Protein AF-A0A0F0HK85-F1 (afdb_monomer_lite)

Secondary structure (DSSP, 8-state):
--HHHHSGGGHHHHHHHHHHHHH--SPPTTTTSHHHHHHHHH---S---HHHHHHHHHHHHHHHHHHGGGSPPPTTT-S-GGGGT-----TTTT-SSTT--EEEEEEEEE-TTS-EESSTTS-SBPP-STTS--HHHHTT-EEEE--GGGGGSEEHHHH-TT--STTS-SSEEEEEEPSSS-EEEETTEEEEEETTTEEEEEPPP-----

pLDDT: mean 76.22, std 13.56, range [31.11, 92.19]

Sequence (210 aa):
MIQAAVFSRASALVRSSRELLAVHGLIAVPGDIQKPVDAVCAGWDVDTAARDVQAHLDGERAMANAALPVMIPHPRDLVDLFDLTNSPMTDAEAATRYNLDTVTVLPVWARSDGRLALDPDGSLLLPELRHADLHPIRERLLSVRLQPWQKTLSDLAGRLPGWDGERRPGRVLILEHPCGEGELSVGGWTVSYDCRRGLVVQAPVAEERA

Foldseek 3Di:
DPVCVVCVLCPLLVVQLVVVPVVDDDADPPVRVVVSVCCSVVPPVPVRPVVSVVVNVVVVVVVVVLQVLLDQDDPVPDPDPVSRPPRPDDPQSNDPDPQQDWAKEQEWEQDPVRFIASDLQRPHGDDLAQPDDCVSRVVRIDTDGDDPLQVQFDWPCVVRVNHDDDPDDPGYTYDYAYRHQGFDQGPQWTWTADPVPGIDIGHHDPDPDD

Structure (mmCIF, N/CA/C/O backbone):
data_AF-A0A0F0HK85-F1
#
_entry.id   AF-A0A0F0HK85-F1
#
loop_
_atom_site.group_PDB
_atom_site.id
_atom_site.type_symbol
_atom_site.label_atom_id
_atom_site.label_alt_id
_atom_site.label_comp_id
_atom_site.label_asym_id
_atom_site.label_entity_id
_atom_site.label_seq_id
_atom_site.pdbx_PDB_ins_code
_atom_site.Cartn_x
_atom_site.Cartn_y
_atom_site.Cartn_z
_atom_site.occupancy
_atom_site.B_iso_or_equiv
_atom_site.auth_seq_id
_atom_site.auth_comp_id
_atom_site.auth_asym_id
_atom_site.auth_atom_id
_atom_site.pdbx_PDB_model_num
ATOM 1 N N . MET A 1 1 ? -9.714 3.969 -17.918 1.00 32.06 1 MET A N 1
ATOM 2 C CA . MET A 1 1 ? -8.611 4.945 -17.756 1.00 32.06 1 MET A CA 1
ATOM 3 C C . MET A 1 1 ? -7.720 4.664 -16.526 1.00 32.06 1 MET A C 1
ATOM 5 O O . MET A 1 1 ? -7.091 5.578 -16.024 1.00 32.06 1 MET A O 1
ATOM 9 N N . ILE A 1 2 ? -7.618 3.411 -16.044 1.00 32.16 2 ILE A N 1
ATOM 10 C CA . ILE A 1 2 ? -6.887 3.060 -14.799 1.00 32.16 2 ILE A CA 1
ATOM 11 C C . ILE A 1 2 ? -5.489 2.465 -15.087 1.00 32.16 2 ILE A C 1
ATOM 13 O O . ILE A 1 2 ? -4.573 2.612 -14.283 1.00 32.16 2 ILE A O 1
ATOM 17 N N . GLN A 1 3 ? -5.273 1.871 -16.269 1.00 31.11 3 GLN A N 1
ATOM 18 C CA . GLN A 1 3 ? -3.977 1.281 -16.645 1.00 31.11 3 GLN A CA 1
ATOM 19 C C . GLN A 1 3 ? -2.827 2.302 -16.708 1.00 31.11 3 GLN A C 1
ATOM 21 O O . GLN A 1 3 ? -1.699 1.954 -16.380 1.00 31.11 3 GLN A O 1
ATOM 26 N N . ALA A 1 4 ? -3.095 3.563 -17.059 1.00 35.75 4 ALA A N 1
ATOM 27 C CA . ALA A 1 4 ? -2.051 4.573 -17.238 1.00 35.75 4 ALA A CA 1
ATOM 28 C C . ALA A 1 4 ? -1.418 5.075 -15.924 1.00 35.75 4 ALA A C 1
ATOM 30 O O . ALA A 1 4 ? -0.324 5.617 -15.968 1.00 35.75 4 ALA A O 1
ATOM 31 N N . ALA A 1 5 ? -2.053 4.890 -14.759 1.00 45.69 5 ALA A N 1
ATOM 32 C CA . ALA A 1 5 ? -1.523 5.394 -13.484 1.00 45.69 5 ALA A CA 1
ATOM 33 C C . ALA A 1 5 ? -0.529 4.425 -12.816 1.00 45.69 5 ALA A C 1
ATOM 35 O O . ALA A 1 5 ? 0.440 4.858 -12.199 1.00 45.69 5 ALA A O 1
ATOM 36 N N . VAL A 1 6 ? -0.730 3.110 -12.972 1.00 48.81 6 VAL A N 1
ATOM 37 C CA . VAL A 1 6 ? 0.234 2.089 -12.509 1.00 48.81 6 VAL A CA 1
ATOM 38 C C . VAL A 1 6 ? 1.415 1.982 -13.477 1.00 48.81 6 VAL A C 1
ATOM 40 O O . VAL A 1 6 ? 2.537 1.703 -13.066 1.00 48.81 6 VAL A O 1
ATOM 43 N N . PHE A 1 7 ? 1.161 2.268 -14.755 1.00 47.00 7 PHE A N 1
ATOM 44 C CA . PHE A 1 7 ? 2.112 2.136 -15.848 1.00 47.00 7 PHE A CA 1
ATOM 45 C C . PHE A 1 7 ? 2.468 3.469 -16.510 1.00 47.00 7 PHE A C 1
ATOM 47 O O . PHE A 1 7 ? 2.904 3.455 -17.653 1.00 47.00 7 PHE A O 1
ATOM 54 N N . SER A 1 8 ? 2.360 4.623 -15.842 1.00 46.00 8 SER A N 1
ATOM 55 C CA . SER A 1 8 ? 2.862 5.873 -16.451 1.00 46.00 8 SER A CA 1
ATOM 56 C C . SER A 1 8 ? 4.363 5.766 -16.753 1.00 46.00 8 SER A C 1
ATOM 58 O O . SER A 1 8 ? 4.827 6.272 -17.766 1.00 46.00 8 SER A O 1
ATOM 60 N N . ARG A 1 9 ? 5.093 4.988 -15.937 1.00 52.19 9 ARG A N 1
ATOM 61 C CA . ARG A 1 9 ? 6.492 4.576 -16.153 1.00 52.19 9 ARG A CA 1
ATOM 62 C C . ARG A 1 9 ? 6.668 3.421 -17.140 1.00 52.19 9 ARG A C 1
ATOM 64 O O . ARG A 1 9 ? 7.783 3.164 -17.566 1.00 52.19 9 ARG A O 1
ATOM 71 N N . ALA A 1 10 ? 5.599 2.718 -17.501 1.00 53.34 10 ALA A N 1
ATOM 72 C CA . ALA A 1 10 ? 5.627 1.620 -18.459 1.00 53.34 10 ALA A CA 1
ATOM 73 C C . ALA A 1 10 ? 4.852 1.939 -19.742 1.00 53.34 10 ALA A C 1
ATOM 75 O O . ALA A 1 10 ? 4.605 1.031 -20.517 1.00 53.34 10 ALA A O 1
ATOM 76 N N . SER A 1 11 ? 4.476 3.191 -20.014 1.00 58.44 11 SER A N 1
ATOM 77 C CA . SER A 1 11 ? 3.881 3.560 -21.303 1.00 58.44 11 SER A CA 1
ATOM 78 C C . SER A 1 11 ? 4.872 3.299 -22.440 1.00 58.44 11 SER A C 1
ATOM 80 O O . SER A 1 11 ? 4.491 2.714 -23.452 1.00 58.44 11 SER A O 1
ATOM 82 N N . ALA A 1 12 ? 6.152 3.627 -22.226 1.00 61.62 12 ALA A N 1
ATOM 83 C CA . ALA A 1 12 ? 7.256 3.291 -23.121 1.00 61.62 12 ALA A CA 1
ATOM 84 C C . ALA A 1 12 ? 7.446 1.769 -23.249 1.00 61.62 12 ALA A C 1
ATOM 86 O O . ALA A 1 12 ? 7.462 1.254 -24.360 1.00 61.62 12 ALA A O 1
ATOM 87 N N . LEU A 1 13 ? 7.482 1.029 -22.132 1.00 66.25 13 LEU A N 1
ATOM 88 C CA . LEU A 1 13 ? 7.655 -0.433 -22.135 1.00 66.25 13 LEU A CA 1
ATOM 89 C C . LEU A 1 13 ? 6.466 -1.177 -22.752 1.00 66.25 13 LEU A C 1
ATOM 91 O O . LEU A 1 13 ? 6.660 -2.115 -23.513 1.00 66.25 13 LEU A O 1
ATOM 95 N N . VAL A 1 14 ? 5.232 -0.763 -22.464 1.00 67.00 14 VAL A N 1
ATOM 96 C CA . VAL A 1 14 ? 4.001 -1.335 -23.028 1.00 67.00 14 VAL A CA 1
ATOM 97 C C . VAL A 1 14 ? 3.921 -1.033 -24.517 1.00 67.00 14 VAL A C 1
ATOM 99 O O . VAL A 1 14 ? 3.527 -1.904 -25.284 1.00 67.00 14 VAL A O 1
ATOM 102 N N . ARG A 1 15 ? 4.305 0.172 -24.946 1.00 66.69 15 ARG A N 1
ATOM 103 C CA . ARG A 1 15 ? 4.365 0.525 -26.366 1.00 66.69 15 ARG A CA 1
ATOM 104 C C . ARG A 1 15 ? 5.449 -0.260 -27.100 1.00 66.69 15 ARG A C 1
ATOM 106 O O . ARG A 1 15 ? 5.111 -0.940 -28.059 1.00 66.69 15 ARG A O 1
ATOM 113 N N . SER A 1 16 ? 6.681 -0.254 -26.593 1.00 67.81 16 SER A N 1
ATOM 114 C CA . SER A 1 16 ? 7.802 -1.024 -27.143 1.00 67.81 16 SER A CA 1
ATOM 115 C C . SER A 1 16 ? 7.458 -2.513 -27.205 1.00 67.81 16 SER A C 1
ATOM 117 O O . SER A 1 16 ? 7.578 -3.122 -28.259 1.00 67.81 16 SER A O 1
ATOM 119 N N . SER A 1 17 ? 6.874 -3.079 -26.142 1.00 71.88 17 SER A N 1
ATOM 120 C CA . SER A 1 17 ? 6.400 -4.471 -26.133 1.00 71.88 17 SER A CA 1
ATOM 121 C C . SER A 1 17 ? 5.314 -4.720 -27.182 1.00 71.88 17 SER A C 1
ATOM 123 O O . SER A 1 17 ? 5.325 -5.758 -27.832 1.00 71.88 17 SER A O 1
ATOM 125 N N . ARG A 1 18 ? 4.367 -3.791 -27.375 1.00 73.88 18 ARG A N 1
ATOM 126 C CA . ARG A 1 18 ? 3.317 -3.924 -28.401 1.00 73.88 18 ARG A CA 1
ATOM 127 C C . ARG A 1 18 ? 3.880 -3.851 -29.814 1.00 73.88 18 ARG A C 1
ATOM 129 O O . ARG A 1 18 ? 3.435 -4.620 -30.655 1.00 73.88 18 ARG A O 1
ATOM 136 N N . GLU A 1 19 ? 4.831 -2.962 -30.068 1.00 70.81 19 GLU A N 1
ATOM 137 C CA . GLU A 1 19 ? 5.514 -2.840 -31.360 1.00 70.81 19 GLU A CA 1
ATOM 138 C C . GLU A 1 19 ? 6.352 -4.091 -31.647 1.00 70.81 19 GLU A C 1
ATOM 140 O O . GLU A 1 19 ? 6.251 -4.665 -32.729 1.00 70.81 19 GLU A O 1
ATOM 145 N N . LEU A 1 20 ? 7.073 -4.601 -30.645 1.00 70.56 20 LEU A N 1
ATOM 146 C CA . LEU A 1 20 ? 7.835 -5.841 -30.761 1.00 70.56 20 LEU A CA 1
ATOM 147 C C . LEU A 1 20 ? 6.936 -7.047 -31.035 1.00 70.56 20 LEU A C 1
ATOM 149 O O . LEU A 1 20 ? 7.215 -7.834 -31.933 1.00 70.56 20 LEU A O 1
ATOM 153 N N . LEU A 1 21 ? 5.825 -7.173 -30.309 1.00 74.19 21 LEU A N 1
ATOM 154 C CA . LEU A 1 21 ? 4.846 -8.244 -30.514 1.00 74.19 21 LEU A CA 1
ATOM 155 C C . LEU A 1 21 ? 4.065 -8.102 -31.827 1.00 74.19 21 LEU A C 1
ATOM 157 O O . LEU A 1 21 ? 3.525 -9.089 -32.307 1.00 74.19 21 LEU A O 1
ATOM 161 N N . ALA A 1 22 ? 3.978 -6.902 -32.405 1.00 74.88 22 ALA A N 1
ATOM 162 C CA . ALA A 1 22 ? 3.365 -6.705 -33.716 1.00 74.88 22 ALA A CA 1
ATOM 163 C C . ALA A 1 22 ? 4.287 -7.159 -34.860 1.00 74.88 22 ALA A C 1
ATOM 165 O O . ALA A 1 22 ? 3.802 -7.576 -35.910 1.00 74.88 22 ALA A O 1
ATOM 166 N N . VAL A 1 23 ? 5.606 -7.082 -34.659 1.00 71.88 23 VAL A N 1
ATOM 167 C CA . VAL A 1 23 ? 6.621 -7.517 -35.632 1.00 71.88 23 VAL A CA 1
ATOM 168 C C . VAL A 1 23 ? 6.961 -9.002 -35.465 1.00 71.88 23 VAL A C 1
ATOM 170 O O . VAL A 1 23 ? 7.242 -9.693 -36.444 1.00 71.88 23 VAL A O 1
ATOM 173 N N . HIS A 1 24 ? 6.913 -9.516 -34.237 1.00 67.88 24 HIS A N 1
ATOM 174 C CA . HIS A 1 24 ? 7.126 -10.928 -33.951 1.00 67.88 24 HIS A CA 1
ATOM 175 C C . HIS A 1 24 ? 5.841 -11.740 -34.164 1.00 67.88 24 HIS A C 1
ATOM 177 O O . HIS A 1 24 ? 4.783 -11.418 -33.639 1.00 67.88 24 HIS A O 1
ATOM 183 N N . GLY A 1 25 ? 5.941 -12.823 -34.939 1.00 73.25 25 GLY A N 1
ATOM 184 C CA . GLY A 1 25 ? 4.870 -13.811 -35.087 1.00 73.25 25 GLY A CA 1
ATOM 185 C C . GLY A 1 25 ? 4.727 -14.709 -33.850 1.00 73.25 25 GLY A C 1
ATOM 186 O O . GLY A 1 25 ? 4.823 -14.264 -32.710 1.00 73.25 25 GLY A O 1
ATOM 187 N N . LEU A 1 26 ? 4.507 -16.009 -34.061 1.00 81.62 26 LEU A N 1
ATOM 188 C CA . LEU A 1 26 ? 4.479 -16.981 -32.962 1.00 81.62 26 LEU A CA 1
ATOM 189 C C . LEU A 1 26 ? 5.835 -17.014 -32.232 1.00 81.62 26 LEU A C 1
ATOM 191 O O . LEU A 1 26 ? 6.875 -17.148 -32.872 1.00 81.62 26 LEU A O 1
ATOM 195 N N . ILE A 1 27 ? 5.807 -16.923 -30.900 1.00 81.38 27 ILE A N 1
ATOM 196 C CA . ILE A 1 27 ? 6.989 -16.995 -30.028 1.00 81.38 27 ILE A CA 1
ATOM 197 C C . ILE A 1 27 ? 7.107 -18.424 -29.495 1.00 81.38 27 ILE A C 1
ATOM 199 O O . ILE A 1 27 ? 6.228 -18.878 -28.757 1.00 81.38 27 ILE A O 1
ATOM 203 N N . ALA A 1 28 ? 8.181 -19.139 -29.839 1.00 85.94 28 ALA A N 1
ATOM 204 C CA . ALA A 1 28 ? 8.427 -20.468 -29.294 1.00 85.94 28 ALA A CA 1
ATOM 205 C C . ALA A 1 28 ? 9.074 -20.377 -27.903 1.00 85.94 28 ALA A C 1
ATOM 207 O O . ALA A 1 28 ? 10.159 -19.825 -27.719 1.00 85.94 28 ALA A O 1
ATOM 208 N N . VAL A 1 29 ? 8.425 -20.965 -26.900 1.00 84.81 29 VAL A N 1
ATOM 209 C CA . VAL A 1 29 ? 8.943 -21.024 -25.526 1.00 84.81 29 VAL A CA 1
ATOM 210 C C . VAL A 1 29 ? 9.750 -22.316 -25.331 1.00 84.81 29 VAL A C 1
ATOM 212 O O . VAL A 1 29 ? 9.249 -23.382 -25.690 1.00 84.81 29 VAL A O 1
ATOM 215 N N . PRO A 1 30 ? 10.966 -22.270 -24.746 1.00 81.25 30 PRO A N 1
ATOM 216 C CA . PRO A 1 30 ? 11.654 -21.096 -24.189 1.00 81.25 30 PRO A CA 1
ATOM 217 C C . PRO A 1 30 ? 12.600 -20.369 -25.163 1.00 81.25 30 PRO A C 1
ATOM 219 O O . PRO A 1 30 ? 13.130 -19.319 -24.808 1.00 81.25 30 PRO A O 1
ATOM 222 N N . GLY A 1 31 ? 12.837 -20.917 -26.359 1.00 85.38 31 GLY A N 1
ATOM 223 C CA . GLY A 1 31 ? 13.937 -20.504 -27.243 1.00 85.38 31 GLY A CA 1
ATOM 224 C C . GLY A 1 31 ? 13.883 -19.055 -27.736 1.00 85.38 31 GLY A C 1
ATOM 225 O O . GLY A 1 31 ? 14.931 -18.442 -27.932 1.00 85.38 31 GLY A O 1
ATOM 226 N N . ASP A 1 32 ? 12.687 -18.489 -27.877 1.00 82.75 32 ASP A N 1
ATOM 227 C CA . ASP A 1 32 ? 12.493 -17.152 -28.438 1.00 82.75 32 ASP A CA 1
ATOM 228 C C . ASP A 1 32 ? 12.264 -16.066 -27.381 1.00 82.75 32 ASP A C 1
ATOM 230 O O . ASP A 1 32 ? 12.068 -14.919 -27.758 1.00 82.75 32 ASP A O 1
ATOM 234 N N . ILE A 1 33 ? 12.295 -16.373 -26.076 1.00 83.00 33 ILE A N 1
ATOM 235 C CA . ILE A 1 33 ? 11.980 -15.389 -25.016 1.00 83.00 33 ILE A CA 1
ATOM 236 C C . ILE A 1 33 ? 13.080 -14.332 -24.857 1.00 83.00 33 ILE A C 1
ATOM 238 O O . ILE A 1 33 ? 12.780 -13.165 -24.605 1.00 83.00 33 ILE A O 1
ATOM 242 N N . GLN A 1 34 ? 14.349 -14.718 -25.006 1.00 83.62 34 GLN A N 1
ATOM 243 C CA . GLN A 1 34 ? 15.465 -13.813 -24.717 1.00 83.62 34 GLN A CA 1
ATOM 244 C C . GLN A 1 34 ? 15.513 -12.627 -25.691 1.00 83.62 34 GLN A C 1
ATOM 246 O O . GLN A 1 34 ? 15.756 -11.502 -25.272 1.00 83.62 34 GLN A O 1
ATOM 251 N N . LYS A 1 35 ? 15.206 -12.852 -26.977 1.00 78.19 35 LYS A N 1
ATOM 252 C CA . LYS A 1 35 ? 15.278 -11.808 -28.013 1.00 78.19 35 LYS A CA 1
ATOM 253 C C . LYS A 1 35 ? 14.305 -10.642 -27.748 1.00 78.19 35 LYS A C 1
ATOM 255 O O . LYS A 1 35 ? 14.759 -9.503 -27.792 1.00 78.19 35 LYS A O 1
ATOM 260 N N . PRO A 1 36 ? 13.013 -10.868 -27.430 1.00 77.31 36 PRO A N 1
ATOM 261 C CA . PRO A 1 36 ? 12.112 -9.801 -27.012 1.00 77.31 36 PRO A CA 1
ATOM 262 C C . PRO A 1 36 ? 12.523 -9.097 -25.723 1.00 77.31 36 PRO A C 1
ATOM 264 O O . PRO A 1 36 ? 12.388 -7.880 -25.645 1.00 77.31 36 PRO A O 1
ATOM 267 N N . VAL A 1 37 ? 13.021 -9.835 -24.724 1.00 80.81 37 VAL A N 1
ATOM 268 C CA . VAL A 1 37 ? 13.489 -9.238 -23.461 1.00 80.81 37 VAL A CA 1
ATOM 269 C C . VAL A 1 37 ? 14.647 -8.282 -23.730 1.00 80.81 37 VAL A C 1
ATOM 271 O O . VAL A 1 37 ? 14.580 -7.120 -23.336 1.00 80.81 37 VAL A O 1
ATOM 274 N N . ASP A 1 38 ? 15.659 -8.739 -24.465 1.00 78.56 38 ASP A N 1
ATOM 275 C CA . ASP A 1 38 ? 16.810 -7.916 -24.830 1.00 78.56 38 ASP A CA 1
ATOM 276 C C . ASP A 1 38 ? 16.379 -6.710 -25.660 1.00 78.56 38 ASP A C 1
ATOM 278 O O . ASP A 1 38 ? 16.851 -5.609 -25.420 1.00 78.56 38 ASP A O 1
ATOM 282 N N . ALA A 1 39 ? 15.447 -6.870 -26.596 1.00 73.81 39 ALA A N 1
ATOM 283 C CA . ALA A 1 39 ? 15.005 -5.759 -27.426 1.00 73.81 39 ALA A CA 1
ATOM 284 C C . ALA A 1 39 ? 14.219 -4.692 -26.632 1.00 73.81 39 ALA A C 1
ATOM 286 O O . ALA A 1 39 ? 14.428 -3.503 -26.857 1.00 73.81 39 ALA A O 1
ATOM 287 N N . VAL A 1 40 ? 13.386 -5.085 -25.659 1.00 73.31 40 VAL A N 1
ATOM 288 C CA . VAL A 1 40 ? 12.666 -4.143 -24.775 1.00 73.31 40 VAL A CA 1
ATOM 289 C C . VAL A 1 40 ? 13.605 -3.459 -23.771 1.00 73.31 40 VAL A C 1
ATOM 291 O O . VAL A 1 40 ? 13.405 -2.287 -23.446 1.00 73.31 40 VAL A O 1
ATOM 294 N N . CYS A 1 41 ? 14.614 -4.176 -23.266 1.00 70.38 41 CYS A N 1
ATOM 295 C CA . CYS A 1 41 ? 15.535 -3.670 -22.244 1.00 70.38 41 CYS A CA 1
ATOM 296 C C . CYS A 1 41 ? 16.757 -2.930 -22.813 1.00 70.38 41 CYS A C 1
ATOM 298 O O . CYS A 1 41 ? 17.254 -2.014 -22.166 1.00 70.38 41 CYS A O 1
ATOM 300 N N . ALA A 1 42 ? 17.253 -3.314 -23.992 1.00 67.25 42 ALA A N 1
ATOM 301 C CA . ALA A 1 42 ? 18.442 -2.733 -24.623 1.00 67.25 42 ALA A CA 1
ATOM 302 C C . ALA A 1 42 ? 18.113 -1.699 -25.712 1.00 67.25 42 ALA A C 1
ATOM 304 O O . ALA A 1 42 ? 18.982 -0.907 -26.070 1.00 67.25 42 ALA A O 1
ATOM 305 N N . GLY A 1 43 ? 16.890 -1.703 -26.257 1.00 56.03 43 GLY A N 1
ATOM 306 C CA . GLY A 1 43 ? 16.515 -0.920 -27.433 1.00 56.03 43 GLY A CA 1
ATOM 307 C C . GLY A 1 43 ? 15.319 -0.001 -27.201 1.00 56.03 43 GLY A C 1
ATOM 308 O O . GLY A 1 43 ? 14.199 -0.322 -27.586 1.00 56.03 43 GLY A O 1
ATOM 309 N N . TRP A 1 44 ? 15.561 1.199 -26.672 1.00 56.25 44 TRP A N 1
ATOM 310 C CA . TRP A 1 44 ? 14.620 2.329 -26.805 1.00 56.25 44 TRP A CA 1
ATOM 311 C C . TRP A 1 44 ? 14.894 3.181 -28.054 1.00 56.25 44 TRP A C 1
ATOM 313 O O . TRP A 1 44 ? 14.509 4.344 -28.108 1.00 56.25 44 TRP A O 1
ATOM 323 N N . ASP A 1 45 ? 15.551 2.587 -29.051 1.00 51.00 45 ASP A N 1
ATOM 324 C CA . ASP A 1 45 ? 15.905 3.204 -30.339 1.00 51.00 45 ASP A CA 1
ATOM 325 C C . ASP A 1 45 ? 14.788 3.087 -31.400 1.00 51.00 45 ASP A C 1
ATOM 327 O O . ASP A 1 45 ? 14.926 3.553 -32.526 1.00 51.00 45 ASP A O 1
ATOM 331 N N . VAL A 1 46 ? 13.657 2.460 -31.058 1.00 48.97 46 VAL A N 1
ATOM 332 C CA . VAL A 1 46 ? 12.394 2.615 -31.802 1.00 48.97 46 VAL A CA 1
ATOM 333 C C . VAL A 1 46 ? 11.825 3.998 -31.503 1.00 48.97 46 VAL A C 1
ATOM 335 O O . VAL A 1 46 ? 11.961 4.409 -30.355 1.00 48.97 46 VAL A O 1
ATOM 338 N N . ASP A 1 47 ? 11.205 4.674 -32.490 1.00 52.75 47 ASP A N 1
ATOM 339 C CA . ASP A 1 47 ? 10.600 6.036 -32.514 1.00 52.75 47 ASP A CA 1
ATOM 340 C C . ASP A 1 47 ? 9.634 6.354 -31.341 1.00 52.75 47 ASP A C 1
ATOM 342 O O . ASP A 1 47 ? 8.473 6.771 -31.457 1.00 52.75 47 ASP A O 1
ATOM 346 N N . THR A 1 48 ? 10.128 6.164 -30.133 1.00 56.91 48 THR A N 1
ATOM 347 C CA . THR A 1 48 ? 9.431 6.271 -28.878 1.00 56.91 48 THR A CA 1
ATOM 348 C C . THR A 1 48 ? 9.558 7.732 -28.520 1.00 56.91 48 THR A C 1
ATOM 350 O O . THR A 1 48 ? 10.629 8.154 -28.101 1.00 56.91 48 THR A O 1
ATOM 353 N N . ALA A 1 49 ? 8.504 8.522 -28.774 1.00 58.56 49 ALA A N 1
ATOM 354 C CA . ALA A 1 49 ? 8.453 9.958 -28.474 1.00 58.56 49 ALA A CA 1
ATOM 355 C C . ALA A 1 49 ? 9.350 10.314 -27.274 1.00 58.56 49 ALA A C 1
ATOM 357 O O . ALA A 1 49 ? 9.065 9.883 -26.156 1.00 58.56 49 ALA A O 1
ATOM 358 N N . ALA A 1 50 ? 10.439 11.054 -27.528 1.00 65.56 50 ALA A N 1
ATOM 359 C CA . ALA A 1 50 ? 11.586 11.196 -26.623 1.00 65.56 50 ALA A CA 1
ATOM 360 C C . ALA A 1 50 ? 11.212 11.586 -25.180 1.00 65.56 50 ALA A C 1
ATOM 362 O O . ALA A 1 50 ? 11.925 11.260 -24.236 1.00 65.56 50 ALA A O 1
ATOM 363 N N . ARG A 1 51 ? 10.058 12.239 -24.995 1.00 68.12 51 ARG A N 1
ATOM 364 C CA . ARG A 1 51 ? 9.481 12.557 -23.684 1.00 68.12 51 ARG A CA 1
ATOM 365 C C . ARG A 1 51 ? 9.165 11.338 -22.817 1.00 68.12 51 ARG A C 1
ATOM 367 O O . ARG A 1 51 ? 9.432 11.403 -21.625 1.00 68.12 51 ARG A O 1
ATOM 374 N N . ASP A 1 52 ? 8.602 10.267 -23.371 1.00 67.31 52 ASP A N 1
ATOM 375 C CA . ASP A 1 52 ? 8.202 9.093 -22.578 1.00 67.31 52 ASP A CA 1
ATOM 376 C C . ASP A 1 52 ? 9.429 8.306 -22.107 1.00 67.31 52 ASP A C 1
ATOM 378 O O . ASP A 1 52 ? 9.485 7.856 -20.964 1.00 67.31 52 ASP A O 1
ATOM 382 N N . VAL A 1 53 ? 10.434 8.191 -22.981 1.00 69.81 53 VAL A N 1
ATOM 383 C CA . VAL A 1 53 ? 11.729 7.575 -22.664 1.00 69.81 53 VAL A CA 1
ATOM 384 C C . VAL A 1 53 ? 12.468 8.405 -21.618 1.00 69.81 53 VAL A C 1
ATOM 386 O O . VAL A 1 53 ? 12.931 7.865 -20.616 1.00 69.81 53 VAL A O 1
ATOM 389 N N . GLN A 1 54 ? 12.519 9.729 -21.797 1.00 73.31 54 GLN A N 1
ATOM 390 C CA . GLN A 1 54 ? 13.152 10.625 -20.832 1.00 73.31 54 GLN A CA 1
ATOM 391 C C . GLN A 1 54 ? 12.455 10.569 -19.467 1.00 73.31 54 GLN A C 1
ATOM 393 O O . GLN A 1 54 ? 13.127 10.444 -18.450 1.00 73.31 54 GLN A O 1
ATOM 398 N N . ALA A 1 55 ? 11.119 10.578 -19.430 1.00 73.44 55 ALA A N 1
ATOM 399 C CA . ALA A 1 55 ? 10.359 10.462 -18.187 1.00 73.44 55 ALA A CA 1
ATOM 400 C C . ALA A 1 55 ? 10.595 9.119 -17.473 1.00 73.44 55 ALA A C 1
ATOM 402 O O . ALA A 1 55 ? 10.627 9.072 -16.241 1.00 73.44 55 ALA A O 1
ATOM 403 N N . HIS A 1 56 ? 10.773 8.030 -18.227 1.00 72.00 56 HIS A N 1
ATOM 404 C CA . HIS A 1 56 ? 11.145 6.734 -17.670 1.00 72.00 56 HIS A CA 1
ATOM 405 C C . HIS A 1 56 ? 12.558 6.764 -17.067 1.00 72.00 56 HIS A C 1
ATOM 407 O O . HIS A 1 56 ? 12.713 6.445 -15.889 1.00 72.00 56 HIS A O 1
ATOM 413 N N . LEU A 1 57 ? 13.556 7.224 -17.830 1.00 76.31 57 LEU A N 1
ATOM 414 C CA . LEU A 1 57 ? 14.947 7.372 -17.382 1.00 76.31 57 LEU A CA 1
ATOM 415 C C . LEU A 1 57 ? 15.080 8.276 -16.153 1.00 76.31 57 LEU A C 1
ATOM 417 O O . LEU A 1 57 ? 15.821 7.968 -15.221 1.00 76.31 57 LEU A O 1
ATOM 421 N N . ASP A 1 58 ? 14.352 9.389 -16.128 1.00 77.88 58 ASP A N 1
ATOM 422 C CA . ASP A 1 58 ? 14.312 10.288 -14.976 1.00 77.88 58 ASP A CA 1
ATOM 423 C C . ASP A 1 58 ? 13.681 9.596 -13.763 1.00 77.88 58 ASP A C 1
ATOM 425 O O . ASP A 1 58 ? 14.139 9.777 -12.635 1.00 77.88 58 ASP A O 1
ATOM 429 N N . GLY A 1 59 ? 12.680 8.740 -13.989 1.00 75.50 59 GLY A N 1
ATOM 430 C CA . GLY A 1 59 ? 12.112 7.864 -12.970 1.00 75.50 59 GLY A CA 1
ATOM 431 C C . GLY A 1 59 ? 13.123 6.859 -12.410 1.00 75.50 59 GLY A C 1
ATOM 432 O O . GLY A 1 59 ? 13.198 6.705 -11.192 1.00 75.50 59 GLY A O 1
ATOM 433 N N . GLU A 1 60 ? 13.916 6.204 -13.259 1.00 77.31 60 GLU A N 1
ATOM 434 C CA . GLU A 1 60 ? 14.983 5.284 -12.832 1.00 77.31 60 GLU A CA 1
ATOM 435 C C . GLU A 1 60 ? 16.080 5.997 -12.043 1.00 77.31 60 GLU A C 1
ATOM 437 O O . GLU A 1 60 ? 16.483 5.530 -10.977 1.00 77.31 60 GLU A O 1
ATOM 442 N N . ARG A 1 61 ? 16.506 7.178 -12.501 1.00 80.06 61 ARG A N 1
ATOM 443 C CA . ARG A 1 61 ? 17.465 8.022 -11.775 1.00 80.06 61 ARG A CA 1
ATOM 444 C C . ARG A 1 61 ? 16.921 8.459 -10.422 1.00 80.06 61 ARG A C 1
ATOM 446 O O . ARG A 1 61 ? 17.643 8.403 -9.433 1.00 80.06 61 ARG A O 1
ATOM 453 N N . ALA A 1 62 ? 15.654 8.866 -10.358 1.00 80.06 62 ALA A N 1
ATOM 454 C CA . ALA A 1 62 ? 15.009 9.224 -9.100 1.00 80.06 62 ALA A CA 1
ATOM 455 C C . ALA A 1 62 ? 14.950 8.031 -8.131 1.00 80.06 62 ALA A C 1
ATOM 457 O O . ALA A 1 62 ? 15.222 8.209 -6.946 1.00 80.06 62 ALA A O 1
ATOM 458 N N . MET A 1 63 ? 14.661 6.822 -8.630 1.00 75.56 63 MET A N 1
ATOM 459 C CA . MET A 1 63 ? 14.692 5.585 -7.837 1.00 75.56 63 MET A CA 1
ATOM 460 C C . MET A 1 63 ? 16.092 5.285 -7.299 1.00 75.56 63 MET A C 1
ATOM 462 O O . MET A 1 63 ? 16.246 5.065 -6.101 1.00 75.56 63 MET A O 1
ATOM 466 N N . ALA A 1 64 ? 17.109 5.313 -8.164 1.00 80.38 64 ALA A N 1
ATOM 467 C CA . ALA A 1 64 ? 18.492 5.067 -7.770 1.00 80.38 64 ALA A CA 1
ATOM 468 C C . ALA A 1 64 ? 18.968 6.091 -6.728 1.00 80.38 64 ALA A C 1
ATOM 470 O O . ALA A 1 64 ? 19.500 5.711 -5.689 1.00 80.38 64 ALA A O 1
ATOM 471 N N . ASN A 1 65 ? 18.697 7.380 -6.952 1.00 80.88 65 ASN A N 1
ATOM 472 C CA . ASN A 1 65 ? 19.071 8.451 -6.028 1.00 80.88 65 ASN A CA 1
ATOM 473 C C . ASN A 1 65 ? 18.360 8.340 -4.675 1.00 80.88 65 ASN A C 1
ATOM 475 O O . ASN A 1 65 ? 18.964 8.640 -3.650 1.00 80.88 65 ASN A O 1
ATOM 479 N N . ALA A 1 66 ? 17.097 7.909 -4.660 1.00 77.12 66 ALA A N 1
ATOM 480 C CA . ALA A 1 66 ? 16.355 7.694 -3.423 1.00 77.12 66 ALA A CA 1
ATOM 481 C C . ALA A 1 66 ? 16.835 6.463 -2.639 1.00 77.12 66 ALA A C 1
ATOM 483 O O . ALA A 1 66 ? 16.651 6.419 -1.428 1.00 77.12 66 ALA A O 1
ATOM 484 N N . ALA A 1 67 ? 17.455 5.482 -3.303 1.00 77.75 67 ALA A N 1
ATOM 485 C CA . ALA A 1 67 ? 18.022 4.306 -2.646 1.00 77.75 67 ALA A CA 1
ATOM 486 C C . ALA A 1 67 ? 19.376 4.596 -1.974 1.00 77.75 67 ALA A C 1
ATOM 488 O O . ALA A 1 67 ? 19.685 3.991 -0.952 1.00 77.75 67 ALA A O 1
ATOM 489 N N . LEU A 1 68 ? 20.175 5.529 -2.508 1.00 79.06 68 LEU A N 1
ATOM 490 C CA . LEU A 1 68 ? 21.529 5.817 -2.007 1.00 79.06 68 LEU A CA 1
ATOM 491 C C . LEU A 1 68 ? 21.621 6.047 -0.484 1.00 79.06 68 LEU A C 1
ATOM 493 O O . LEU A 1 68 ? 22.530 5.483 0.119 1.00 79.06 68 LEU A O 1
ATOM 497 N N . PRO A 1 69 ? 20.717 6.806 0.170 1.00 76.69 69 PRO A N 1
ATOM 498 C CA . PRO A 1 69 ? 20.810 7.066 1.609 1.00 76.69 69 PRO A CA 1
ATOM 499 C C . PRO A 1 69 ? 20.515 5.850 2.499 1.00 76.69 69 PRO A C 1
ATOM 501 O O . PRO A 1 69 ? 20.794 5.899 3.693 1.00 76.69 69 PRO A O 1
ATOM 504 N N . VAL A 1 70 ? 19.919 4.787 1.945 1.00 77.06 70 VAL A N 1
ATOM 505 C CA . VAL A 1 70 ? 19.501 3.583 2.689 1.00 77.06 70 VAL A CA 1
ATOM 506 C C . VAL A 1 70 ? 20.290 2.336 2.303 1.00 77.06 70 VAL A C 1
ATOM 508 O O . VAL A 1 70 ? 20.120 1.278 2.907 1.00 77.06 70 VAL A O 1
ATOM 511 N N . MET A 1 71 ? 21.159 2.440 1.299 1.00 81.56 71 MET A N 1
ATOM 512 C CA . MET A 1 71 ? 22.068 1.365 0.932 1.00 81.56 71 MET A CA 1
ATOM 513 C C . MET A 1 71 ? 23.202 1.259 1.947 1.00 81.56 71 MET A C 1
ATOM 515 O O . MET A 1 71 ? 23.769 2.259 2.382 1.00 81.56 71 MET A O 1
ATOM 519 N N . ILE A 1 72 ? 23.577 0.023 2.270 1.00 84.62 72 ILE A N 1
ATOM 520 C CA . ILE A 1 72 ? 24.832 -0.218 2.977 1.00 84.62 72 ILE A CA 1
ATOM 521 C C . ILE A 1 72 ? 26.014 0.251 2.107 1.00 84.62 72 ILE A C 1
ATOM 523 O O . ILE A 1 72 ? 25.948 0.122 0.877 1.00 84.62 72 ILE A O 1
ATOM 527 N N . PRO A 1 73 ? 27.098 0.769 2.714 1.00 83.94 73 PRO A N 1
ATOM 528 C CA . PRO A 1 73 ? 28.293 1.166 1.984 1.00 83.94 73 PRO A CA 1
ATOM 529 C C . PRO A 1 73 ? 28.842 0.037 1.111 1.00 83.94 73 PRO A C 1
ATOM 531 O O . PRO A 1 73 ? 28.751 -1.149 1.444 1.00 83.94 73 PRO A O 1
ATOM 534 N N . HIS A 1 74 ? 29.463 0.405 -0.008 1.00 87.44 74 HIS A N 1
ATOM 535 C CA . HIS A 1 74 ? 30.170 -0.569 -0.825 1.00 87.44 74 HIS A CA 1
ATOM 536 C C . HIS A 1 74 ? 31.330 -1.184 -0.010 1.00 87.44 74 HIS A C 1
ATOM 538 O O . HIS A 1 74 ? 32.019 -0.453 0.701 1.00 87.44 74 HIS A O 1
ATOM 544 N N . PRO A 1 75 ? 31.629 -2.497 -0.125 1.00 87.94 75 PRO A N 1
ATOM 545 C CA . PRO A 1 75 ? 32.619 -3.160 0.735 1.00 87.94 75 PRO A CA 1
ATOM 546 C C . PRO A 1 75 ? 34.028 -2.553 0.712 1.00 87.94 75 PRO A C 1
ATOM 548 O O . PRO A 1 75 ? 34.792 -2.735 1.651 1.00 87.94 75 PRO A O 1
ATOM 551 N N . ARG A 1 76 ? 34.390 -1.853 -0.371 1.00 91.31 76 ARG A N 1
ATOM 552 C CA . ARG A 1 76 ? 35.688 -1.162 -0.498 1.00 91.31 76 ARG A CA 1
ATOM 553 C C . ARG A 1 76 ? 35.761 0.156 0.271 1.00 91.31 76 ARG A C 1
ATOM 555 O O . ARG A 1 76 ? 36.863 0.605 0.558 1.00 91.31 76 ARG A O 1
ATOM 562 N N . ASP A 1 77 ? 34.611 0.739 0.583 1.00 86.94 77 ASP A N 1
ATOM 563 C CA . ASP A 1 77 ? 34.491 2.025 1.270 1.00 86.94 77 ASP A CA 1
ATOM 564 C C . ASP A 1 77 ? 34.203 1.829 2.768 1.00 86.94 77 ASP A C 1
ATOM 566 O O . ASP A 1 77 ? 34.098 2.795 3.519 1.00 86.94 77 ASP A O 1
ATOM 570 N N . LEU A 1 78 ? 34.081 0.571 3.209 1.00 88.00 78 LEU A N 1
ATOM 571 C CA . LEU A 1 78 ? 33.801 0.211 4.589 1.00 88.00 78 LEU A CA 1
ATOM 572 C C . LEU A 1 78 ? 35.079 0.285 5.429 1.00 88.00 78 LEU A C 1
ATOM 574 O O . LEU A 1 78 ? 35.977 -0.548 5.292 1.00 88.00 78 LEU A O 1
ATOM 578 N N . VAL A 1 79 ? 35.143 1.281 6.309 1.00 87.81 79 VAL A N 1
ATOM 579 C CA . VAL A 1 79 ? 36.250 1.460 7.259 1.00 87.81 79 VAL A CA 1
ATOM 580 C C . VAL A 1 79 ? 35.904 0.850 8.623 1.00 87.81 79 VAL A C 1
ATOM 582 O O . VAL A 1 79 ? 36.793 0.315 9.285 1.00 87.81 79 VAL A O 1
ATOM 585 N N . ASP A 1 80 ? 34.623 0.854 9.011 1.00 88.75 80 ASP A N 1
ATOM 586 C CA . ASP A 1 80 ? 34.115 0.274 10.259 1.00 88.75 80 ASP A CA 1
ATOM 587 C C . ASP A 1 80 ? 32.808 -0.509 10.017 1.00 88.75 80 ASP A C 1
ATOM 589 O O . ASP A 1 80 ? 31.944 -0.095 9.248 1.00 88.75 80 ASP A O 1
ATOM 593 N N . LEU A 1 81 ? 32.633 -1.645 10.701 1.00 88.56 81 LEU A N 1
ATOM 594 C CA . LEU A 1 81 ? 31.383 -2.414 10.681 1.00 88.56 81 LEU A CA 1
ATOM 595 C C . LEU A 1 81 ? 30.215 -1.643 11.309 1.00 88.56 81 LEU A C 1
ATOM 597 O O . LEU A 1 81 ? 29.062 -1.925 10.982 1.00 88.56 81 LEU A O 1
ATOM 601 N N . PHE A 1 82 ? 30.494 -0.677 12.188 1.00 86.56 82 PHE A N 1
ATOM 602 C CA . PHE A 1 82 ? 29.482 0.203 12.770 1.00 86.56 82 PHE A CA 1
ATOM 603 C C . PHE A 1 82 ? 28.652 0.922 11.692 1.00 86.56 82 PHE A C 1
ATOM 605 O O . PHE A 1 82 ? 27.426 1.012 11.815 1.00 86.56 82 PHE A O 1
ATOM 612 N N . ASP A 1 83 ? 29.285 1.311 10.582 1.00 81.94 83 ASP A N 1
ATOM 613 C CA . ASP A 1 83 ? 28.658 2.022 9.460 1.00 81.94 83 ASP A CA 1
ATOM 614 C C . ASP A 1 83 ? 27.603 1.184 8.717 1.00 81.94 83 ASP A C 1
ATOM 616 O O . ASP A 1 83 ? 26.753 1.732 8.018 1.00 81.94 83 ASP A O 1
ATOM 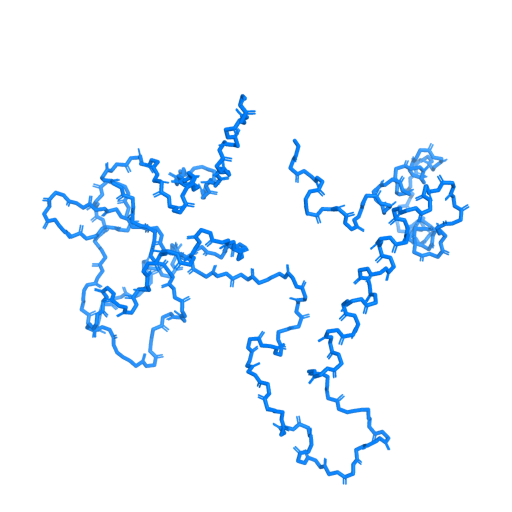620 N N . LEU A 1 84 ? 27.599 -0.145 8.893 1.00 82.50 84 LEU A N 1
ATOM 621 C CA . LEU A 1 84 ? 26.568 -1.026 8.326 1.00 82.50 84 LEU A CA 1
ATOM 622 C C . LEU A 1 84 ? 25.222 -0.913 9.050 1.00 82.50 84 LEU A C 1
ATOM 624 O O . LEU A 1 84 ? 24.194 -1.294 8.493 1.00 82.50 84 LEU A O 1
ATOM 628 N N . THR A 1 85 ? 25.232 -0.449 10.301 1.00 79.88 85 THR A N 1
ATOM 629 C CA . THR A 1 85 ? 24.048 -0.433 11.179 1.00 79.88 85 THR A CA 1
ATOM 630 C C . THR A 1 85 ? 23.686 0.956 11.687 1.00 79.88 85 THR A C 1
ATOM 632 O O . THR A 1 85 ? 22.552 1.176 12.103 1.00 79.88 85 THR A O 1
ATOM 635 N N . ASN A 1 86 ? 24.619 1.908 11.630 1.00 78.19 86 ASN A N 1
ATOM 636 C CA . ASN A 1 86 ? 24.423 3.268 12.112 1.00 78.19 86 ASN A CA 1
ATOM 637 C C . ASN A 1 86 ? 23.779 4.168 11.044 1.00 78.19 86 ASN A C 1
ATOM 639 O O . ASN A 1 86 ? 24.348 5.178 10.629 1.00 78.19 86 ASN A O 1
ATOM 643 N N . SER A 1 87 ? 22.587 3.788 10.583 1.00 70.12 87 SER A N 1
ATOM 644 C CA . SER A 1 87 ? 21.781 4.648 9.720 1.00 70.12 87 SER A CA 1
ATOM 645 C C . SER A 1 87 ? 20.811 5.475 10.570 1.00 70.12 87 SER A C 1
ATOM 647 O O . SER A 1 87 ? 20.088 4.901 11.383 1.00 70.12 87 SER A O 1
ATOM 649 N N . PRO A 1 88 ? 20.740 6.809 10.395 1.00 69.00 88 PRO A N 1
ATOM 650 C CA . PRO A 1 88 ? 19.735 7.642 11.059 1.00 69.00 88 PRO A CA 1
ATOM 651 C C . PRO A 1 88 ? 18.323 7.464 10.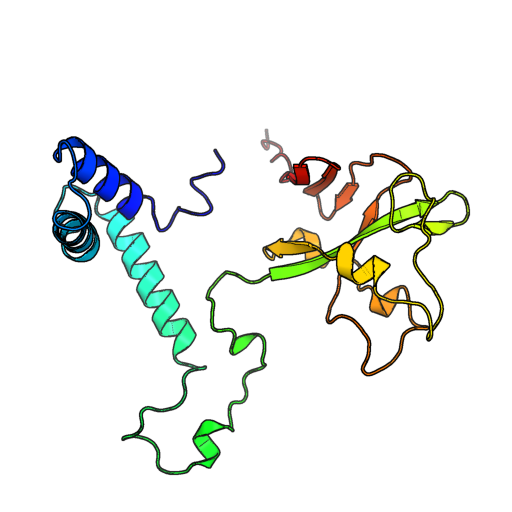468 1.00 69.00 88 PRO A C 1
ATOM 653 O O . PRO A 1 88 ? 17.396 8.149 10.898 1.00 69.00 88 PRO A O 1
ATOM 656 N N . MET A 1 89 ? 18.167 6.596 9.464 1.00 69.50 89 MET A N 1
ATOM 657 C CA . MET A 1 89 ? 16.918 6.373 8.742 1.00 69.50 89 MET A CA 1
ATOM 658 C C . MET A 1 89 ? 15.988 5.439 9.514 1.00 69.50 89 MET A C 1
ATOM 660 O O . MET A 1 89 ? 16.412 4.478 10.152 1.00 69.50 89 MET A O 1
ATOM 664 N N . THR A 1 90 ? 14.693 5.707 9.420 1.00 69.38 90 THR A N 1
ATOM 665 C CA . THR A 1 90 ? 13.643 4.836 9.950 1.00 69.38 90 THR A CA 1
ATOM 666 C C . THR A 1 90 ? 13.450 3.596 9.071 1.00 69.38 90 THR A C 1
ATOM 668 O O . THR A 1 90 ? 13.722 3.622 7.871 1.00 69.38 90 THR A O 1
ATOM 671 N N . ASP A 1 91 ? 12.888 2.519 9.627 1.00 65.44 91 ASP A N 1
ATOM 672 C CA . ASP A 1 91 ? 12.545 1.304 8.863 1.00 65.44 91 ASP A CA 1
ATOM 673 C C . ASP A 1 91 ? 11.626 1.587 7.659 1.00 65.44 91 ASP A C 1
ATOM 675 O O . ASP A 1 91 ? 11.674 0.891 6.646 1.00 65.44 91 ASP A O 1
ATOM 679 N N . ALA A 1 92 ? 10.785 2.622 7.764 1.00 64.06 92 ALA A N 1
ATOM 680 C CA . ALA A 1 92 ? 9.917 3.065 6.678 1.00 64.06 92 ALA A CA 1
ATOM 681 C C . ALA A 1 92 ? 10.707 3.732 5.539 1.00 64.06 92 ALA A C 1
ATOM 683 O O . ALA A 1 92 ? 10.351 3.571 4.376 1.00 64.06 92 ALA A O 1
ATOM 684 N N . GLU A 1 93 ? 11.781 4.452 5.863 1.00 65.44 93 GLU A N 1
ATOM 685 C CA . GLU A 1 93 ? 12.676 5.069 4.880 1.00 65.44 93 GLU A CA 1
ATOM 686 C C . GLU A 1 93 ? 13.593 4.021 4.240 1.00 65.44 93 GLU A C 1
ATOM 688 O O . GLU A 1 93 ? 13.816 4.072 3.034 1.00 65.44 93 GLU A O 1
ATOM 693 N N . ALA A 1 94 ? 14.025 3.009 5.000 1.00 63.00 94 ALA A N 1
ATOM 694 C CA . ALA A 1 94 ? 14.799 1.863 4.511 1.00 63.00 94 ALA A CA 1
ATOM 695 C C . ALA A 1 94 ? 13.987 0.862 3.657 1.00 63.00 94 ALA A C 1
ATOM 697 O O . ALA A 1 94 ? 14.493 -0.201 3.278 1.00 63.00 94 ALA A O 1
ATOM 698 N N . ALA A 1 95 ? 12.724 1.168 3.344 1.00 65.06 95 ALA A N 1
ATOM 699 C CA . ALA A 1 95 ? 11.863 0.293 2.564 1.00 65.06 95 ALA A CA 1
ATOM 700 C C . ALA A 1 95 ? 12.435 0.040 1.156 1.00 65.06 95 ALA A C 1
ATOM 702 O O . ALA A 1 95 ? 12.696 0.946 0.368 1.00 65.06 95 ALA A O 1
ATOM 703 N N . THR A 1 96 ? 12.560 -1.236 0.793 1.00 59.72 96 THR A N 1
ATOM 704 C CA . THR A 1 96 ? 13.227 -1.687 -0.443 1.00 59.72 96 THR A CA 1
ATOM 705 C C . THR A 1 96 ? 12.397 -1.506 -1.719 1.00 59.72 96 THR A C 1
ATOM 707 O O . THR A 1 96 ? 12.862 -1.820 -2.815 1.00 59.72 96 THR A O 1
ATOM 710 N N . ARG A 1 97 ? 11.154 -1.017 -1.609 1.00 63.22 97 ARG A N 1
ATOM 711 C CA . ARG A 1 97 ? 10.234 -0.828 -2.740 1.00 63.22 97 ARG A CA 1
ATOM 712 C C . ARG A 1 97 ? 9.827 0.633 -2.879 1.00 63.22 97 ARG A C 1
ATOM 714 O O . ARG A 1 97 ? 8.905 1.099 -2.218 1.00 63.22 97 ARG A O 1
ATOM 721 N N . TYR A 1 98 ? 10.471 1.324 -3.811 1.00 63.38 98 TYR A N 1
ATOM 722 C CA . TYR A 1 98 ? 10.205 2.729 -4.100 1.00 63.38 98 TYR A CA 1
ATOM 723 C C . TYR A 1 98 ? 8.767 2.975 -4.595 1.00 63.38 98 TYR A C 1
ATOM 725 O O . TYR A 1 98 ? 8.300 2.313 -5.526 1.00 63.38 98 TYR A O 1
ATOM 733 N N . ASN A 1 99 ? 8.080 3.968 -4.015 1.00 63.22 99 ASN A N 1
ATOM 734 C CA . ASN A 1 99 ? 6.720 4.408 -4.375 1.00 63.22 99 ASN A CA 1
ATOM 735 C C . ASN A 1 99 ? 5.638 3.310 -4.339 1.00 63.22 99 ASN A C 1
ATOM 737 O O . ASN A 1 99 ? 4.601 3.419 -5.005 1.00 63.22 99 ASN A O 1
ATOM 741 N N . LEU A 1 100 ? 5.859 2.248 -3.567 1.00 67.50 100 LEU A N 1
ATOM 742 C CA . LEU A 1 100 ? 4.851 1.234 -3.266 1.00 67.50 100 LEU A CA 1
ATOM 743 C C . LEU A 1 100 ? 4.494 1.264 -1.784 1.00 67.50 100 LEU A C 1
ATOM 745 O O . LEU A 1 100 ? 4.251 0.218 -1.188 1.00 67.50 100 LEU A O 1
ATOM 749 N N . ASP A 1 101 ? 4.444 2.466 -1.211 1.00 76.44 101 ASP A N 1
ATOM 750 C CA . ASP A 1 101 ? 4.008 2.653 0.163 1.00 76.44 101 ASP A CA 1
ATOM 751 C C . ASP A 1 101 ? 2.601 2.084 0.301 1.00 76.44 101 ASP A C 1
ATOM 753 O O . ASP A 1 101 ? 1.657 2.496 -0.384 1.00 76.44 101 ASP A O 1
ATOM 757 N N . THR A 1 102 ? 2.475 1.088 1.165 1.00 82.44 102 THR A N 1
ATOM 758 C CA . THR A 1 102 ? 1.196 0.489 1.515 1.00 82.44 102 THR A CA 1
ATOM 759 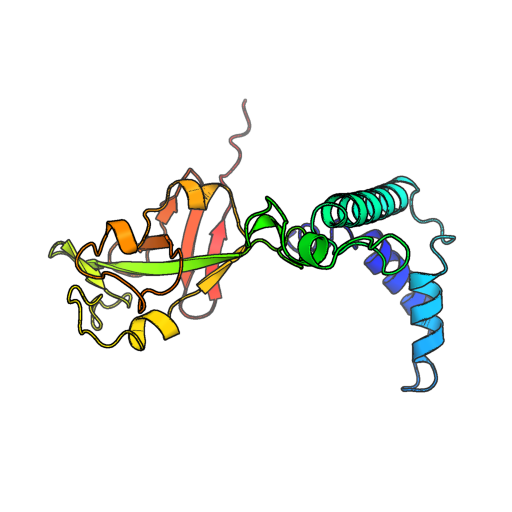C C . THR A 1 102 ? 0.881 0.807 2.956 1.00 82.44 102 THR A C 1
ATOM 761 O O . THR A 1 102 ? 1.734 0.666 3.830 1.00 82.44 102 THR A O 1
ATOM 764 N N . VAL A 1 103 ? -0.366 1.171 3.211 1.00 87.31 103 VAL A N 1
ATOM 765 C CA . VAL A 1 103 ? -0.911 1.242 4.563 1.00 87.31 103 VAL A CA 1
ATOM 766 C C . VAL A 1 103 ? -1.870 0.086 4.771 1.00 87.31 103 VAL A C 1
ATOM 768 O O . VAL A 1 103 ? -2.480 -0.415 3.823 1.00 87.31 103 VAL A O 1
ATOM 771 N N . THR A 1 104 ? -1.994 -0.344 6.020 1.00 90.81 104 THR A N 1
ATOM 772 C CA . THR A 1 104 ? -2.976 -1.359 6.388 1.00 90.81 104 THR A CA 1
ATOM 773 C C . THR A 1 104 ? -4.239 -0.664 6.868 1.00 90.81 104 THR A C 1
ATOM 775 O O . THR A 1 104 ? -4.179 0.186 7.758 1.00 90.81 104 THR A O 1
ATOM 778 N N . VAL A 1 105 ? -5.377 -1.017 6.278 1.00 92.19 105 VAL A N 1
ATOM 779 C CA . VAL A 1 105 ? -6.694 -0.513 6.676 1.00 92.19 105 VAL A CA 1
ATOM 780 C C . VAL A 1 105 ? -7.574 -1.658 7.168 1.00 92.19 105 VAL A C 1
ATOM 782 O O . VAL A 1 105 ? -7.470 -2.782 6.677 1.00 92.19 105 VAL A O 1
ATOM 785 N N . LEU A 1 106 ? -8.442 -1.365 8.131 1.00 92.12 106 LEU A N 1
ATOM 786 C CA . LEU A 1 106 ? -9.459 -2.278 8.641 1.00 92.12 106 LEU A CA 1
ATOM 787 C C . LEU A 1 106 ? -10.847 -1.668 8.398 1.00 92.12 106 LEU A C 1
ATOM 789 O O . LEU A 1 106 ? -11.189 -0.686 9.065 1.00 92.12 106 LEU A O 1
ATOM 793 N N . PRO A 1 107 ? -11.640 -2.222 7.465 1.00 91.94 107 PRO A N 1
ATOM 794 C CA . PRO A 1 107 ? -13.051 -1.888 7.341 1.00 91.94 107 PRO A CA 1
ATOM 795 C C . PRO A 1 107 ? -13.810 -2.335 8.590 1.00 91.94 107 PRO A C 1
ATOM 797 O O . PRO A 1 107 ? -13.665 -3.474 9.039 1.00 91.94 107 PRO A O 1
ATOM 800 N N . VAL A 1 108 ? -14.609 -1.432 9.145 1.00 91.94 108 VAL A N 1
ATOM 801 C CA . VAL A 1 108 ? -15.519 -1.704 10.260 1.00 91.94 108 VAL A CA 1
ATOM 802 C C . VAL A 1 108 ? -16.861 -1.037 9.997 1.00 91.94 108 VAL A C 1
ATOM 804 O O . VAL A 1 108 ? -16.930 -0.060 9.256 1.00 91.94 108 VAL A O 1
ATOM 807 N N . TRP A 1 109 ? -17.918 -1.525 10.635 1.00 91.75 109 TRP A N 1
ATOM 808 C CA . TRP A 1 109 ? -19.274 -1.005 10.474 1.00 91.75 109 TRP A CA 1
ATOM 809 C C . TRP A 1 109 ? -19.811 -0.483 11.796 1.00 91.75 109 TRP A C 1
ATOM 811 O O . TRP A 1 109 ? -19.808 -1.196 12.802 1.00 91.75 109 TRP A O 1
ATOM 821 N N . ALA A 1 110 ? -20.277 0.763 11.796 1.00 89.56 110 ALA A N 1
ATOM 822 C CA . ALA A 1 110 ? -20.924 1.355 12.957 1.00 89.56 110 ALA A CA 1
ATOM 823 C C . ALA A 1 110 ? -22.313 0.740 13.160 1.00 89.56 110 ALA A C 1
ATOM 825 O O . ALA A 1 110 ? -23.161 0.776 12.268 1.00 89.56 110 ALA A O 1
ATOM 826 N N . ARG A 1 111 ? -22.566 0.196 14.351 1.00 88.75 111 ARG A N 1
ATOM 827 C CA . ARG A 1 111 ? -23.881 -0.302 14.760 1.00 88.75 111 ARG A CA 1
ATOM 828 C C . ARG A 1 111 ? -24.700 0.799 15.434 1.00 88.75 111 ARG A C 1
ATOM 830 O O . ARG A 1 111 ? -24.172 1.795 15.922 1.00 88.75 111 ARG A O 1
ATOM 837 N N . SER A 1 112 ? -26.014 0.590 15.516 1.00 86.25 112 SER A N 1
ATOM 838 C CA . SER A 1 112 ? -26.950 1.519 16.170 1.00 86.25 112 SER A CA 1
ATOM 839 C C . SER A 1 112 ? -26.688 1.724 17.668 1.00 86.25 112 SER A C 1
ATOM 841 O O . SER A 1 112 ? -27.140 2.713 18.233 1.00 86.25 112 SER A O 1
ATOM 843 N N . ASP A 1 113 ? -25.989 0.791 18.317 1.00 86.25 113 ASP A N 1
ATOM 844 C CA . ASP A 1 113 ? -25.577 0.862 19.723 1.00 86.25 113 ASP A CA 1
ATOM 845 C C . ASP A 1 113 ? -24.218 1.566 19.920 1.00 86.25 113 ASP A C 1
ATOM 847 O O . ASP A 1 113 ? -23.710 1.624 21.038 1.00 86.25 113 ASP A O 1
ATOM 851 N N . GLY A 1 114 ? -23.625 2.100 18.845 1.00 84.56 114 GLY A N 1
ATOM 852 C CA . GLY A 1 114 ? -22.328 2.779 18.860 1.00 84.56 114 GLY A CA 1
ATOM 853 C C . GLY A 1 114 ? -21.122 1.838 18.853 1.00 84.56 114 GLY A C 1
ATOM 854 O O . GLY A 1 114 ? -19.986 2.313 18.870 1.00 84.56 114 GLY A O 1
ATOM 855 N N . ARG A 1 115 ? -21.337 0.518 18.818 1.00 88.31 115 ARG A N 1
ATOM 856 C CA . ARG A 1 115 ? -20.255 -0.465 18.718 1.00 88.31 115 ARG A CA 1
ATOM 857 C C . ARG A 1 115 ? -19.830 -0.650 17.269 1.00 88.31 115 ARG A C 1
ATOM 859 O O . ARG A 1 115 ? -20.590 -0.387 16.338 1.00 88.31 115 ARG A O 1
ATOM 866 N N . LEU A 1 116 ? -18.608 -1.134 17.083 1.00 89.75 116 LEU A N 1
ATOM 867 C CA . LEU A 1 116 ? -18.063 -1.431 15.763 1.00 89.75 116 LEU A CA 1
ATOM 868 C C . LEU A 1 116 ? -18.164 -2.927 15.478 1.00 89.75 116 LEU A C 1
ATOM 870 O O . LEU A 1 116 ? -17.897 -3.754 16.351 1.00 89.75 116 LEU A O 1
ATOM 874 N N . ALA A 1 117 ? -18.532 -3.267 14.252 1.00 91.75 117 ALA A N 1
ATOM 875 C CA . ALA A 1 117 ? -18.523 -4.622 13.729 1.00 91.75 117 ALA A CA 1
ATOM 876 C C . ALA A 1 117 ? -17.451 -4.796 12.651 1.00 91.75 117 ALA A C 1
ATOM 878 O O . ALA A 1 117 ? -17.008 -3.836 12.028 1.00 91.75 117 ALA A O 1
ATOM 879 N N . LEU A 1 118 ? -17.030 -6.037 12.456 1.00 90.62 118 LEU A N 1
ATOM 880 C CA . LEU A 1 118 ? -16.075 -6.496 11.452 1.00 90.62 118 LEU A CA 1
ATOM 881 C C . LEU A 1 118 ? -16.766 -6.991 10.176 1.00 90.62 118 LEU A C 1
ATOM 883 O O . LEU A 1 118 ? -16.095 -7.436 9.244 1.00 90.62 118 LEU A O 1
ATOM 887 N N . ASP A 1 119 ? -18.093 -6.950 10.147 1.00 88.94 119 ASP A N 1
ATOM 888 C CA . ASP A 1 119 ? -18.937 -7.322 9.025 1.00 88.94 119 ASP A CA 1
ATOM 889 C C . ASP A 1 119 ? -20.106 -6.338 8.830 1.00 88.94 119 ASP A C 1
ATOM 891 O O . ASP A 1 119 ? -20.545 -5.687 9.783 1.00 88.94 119 ASP A O 1
ATOM 895 N N . PRO A 1 120 ? -20.630 -6.223 7.592 1.00 87.12 120 PRO A N 1
ATOM 896 C CA . PRO A 1 120 ? -21.746 -5.326 7.291 1.00 87.12 120 PRO A CA 1
ATOM 897 C C . PRO A 1 120 ? -23.055 -5.673 8.006 1.00 87.12 120 PRO A C 1
ATOM 899 O O . PRO A 1 120 ? -23.864 -4.783 8.263 1.00 87.12 120 PRO A O 1
ATOM 902 N N . ASP A 1 121 ? -23.289 -6.956 8.294 1.00 87.00 121 ASP A N 1
ATOM 903 C CA . ASP A 1 121 ? -24.497 -7.435 8.978 1.00 87.00 121 ASP A CA 1
ATOM 904 C C . ASP A 1 121 ? -24.424 -7.265 10.508 1.00 87.00 121 ASP A C 1
ATOM 906 O O . ASP A 1 121 ? -25.426 -7.430 11.209 1.00 87.00 121 ASP A O 1
ATOM 910 N N . GLY A 1 122 ? -23.253 -6.891 11.030 1.00 86.56 122 GLY A N 1
ATOM 911 C CA . GLY A 1 122 ? -23.016 -6.670 12.446 1.00 86.56 122 GLY A CA 1
ATOM 912 C C . GLY A 1 122 ? -22.926 -7.948 13.282 1.00 86.56 122 GLY A C 1
ATOM 913 O O . GLY A 1 122 ? -23.018 -7.848 14.514 1.00 86.56 122 GLY A O 1
ATOM 914 N N . SER A 1 123 ? -22.798 -9.127 12.658 1.00 88.12 123 SER A N 1
ATOM 915 C CA . SER A 1 123 ? -22.755 -10.418 13.352 1.00 88.12 123 SER A CA 1
ATOM 916 C C . SER A 1 123 ? -21.468 -10.602 14.163 1.00 88.12 123 SER A C 1
ATOM 918 O O . SER A 1 123 ? -21.495 -11.153 15.269 1.00 88.12 123 SER A O 1
ATOM 920 N N . LEU A 1 124 ? -20.356 -10.065 13.665 1.00 90.12 124 LEU A N 1
ATOM 921 C CA . LEU A 1 124 ? -19.037 -10.168 14.258 1.00 90.12 124 LEU A CA 1
ATOM 922 C C . LEU A 1 124 ? -18.594 -8.809 14.791 1.00 90.12 124 LEU A C 1
ATOM 924 O O . LEU A 1 124 ? -18.242 -7.899 14.050 1.00 90.12 124 LEU A O 1
ATOM 928 N N . LEU A 1 125 ? -18.552 -8.672 16.110 1.00 90.31 125 LEU A N 1
ATOM 929 C CA . LEU A 1 125 ? -18.153 -7.424 16.751 1.00 90.31 125 LEU A CA 1
ATOM 930 C C . LEU A 1 125 ? -16.636 -7.233 16.750 1.00 90.31 125 LEU A C 1
ATOM 932 O O . LEU A 1 125 ? -15.879 -8.191 16.900 1.00 90.31 125 LEU A O 1
ATOM 936 N N . LEU A 1 126 ? -16.205 -5.975 16.652 1.00 88.50 126 LEU A N 1
ATOM 937 C CA . LEU A 1 126 ? -14.821 -5.587 16.873 1.00 88.50 126 LEU A CA 1
ATOM 938 C C . LEU A 1 126 ? -14.481 -5.815 18.357 1.00 88.50 126 LEU A C 1
ATOM 940 O O . LEU A 1 126 ? -15.124 -5.228 19.232 1.00 88.50 126 LEU A O 1
ATOM 944 N N . PRO A 1 127 ? -13.495 -6.665 18.678 1.00 84.50 127 PRO A N 1
ATOM 945 C CA . PRO A 1 127 ? -13.154 -6.936 20.062 1.00 84.50 127 PRO A CA 1
ATOM 946 C C . PRO A 1 127 ? -12.559 -5.720 20.784 1.00 84.50 127 PRO A C 1
ATOM 948 O O . PRO A 1 127 ? -11.534 -5.175 20.388 1.00 84.50 127 PRO A O 1
ATOM 951 N N . GLU A 1 128 ? -13.149 -5.355 21.920 1.00 77.38 128 GLU A N 1
ATOM 952 C CA . GLU A 1 128 ? -12.706 -4.217 22.742 1.00 77.38 128 GLU A CA 1
ATOM 953 C C . GLU A 1 128 ? -11.674 -4.613 23.824 1.00 77.38 128 GLU A C 1
ATOM 955 O O . GLU A 1 128 ? -11.018 -3.758 24.420 1.00 77.38 128 GLU A O 1
ATOM 960 N N . LEU A 1 129 ? -11.497 -5.915 24.082 1.00 70.94 129 LEU A N 1
ATOM 961 C CA . LEU A 1 129 ? -10.724 -6.437 25.217 1.00 70.94 129 LEU A CA 1
ATOM 962 C C . LEU A 1 129 ? -9.284 -6.843 24.856 1.00 70.94 129 LEU A C 1
ATOM 964 O O . LEU A 1 129 ? -9.029 -7.408 23.796 1.00 70.94 129 LEU A O 1
ATOM 968 N N . ARG A 1 130 ? -8.363 -6.675 25.822 1.00 65.25 130 ARG A N 1
ATOM 969 C CA . ARG A 1 130 ? -6.919 -7.012 25.738 1.00 65.25 130 ARG A CA 1
ATOM 970 C C . ARG A 1 130 ? -6.593 -8.455 25.343 1.00 65.25 130 ARG A C 1
ATOM 972 O O . ARG A 1 130 ? -5.510 -8.705 24.822 1.00 65.25 130 ARG A O 1
ATOM 979 N N . HIS A 1 131 ? -7.485 -9.399 25.629 1.00 66.06 131 HIS A N 1
ATOM 980 C CA . HIS A 1 131 ? -7.251 -10.837 25.443 1.00 66.06 131 HIS A CA 1
ATOM 981 C C . HIS A 1 131 ? -8.134 -11.457 24.362 1.00 66.06 131 HIS A C 1
ATOM 983 O O . HIS A 1 131 ? -8.265 -12.677 24.302 1.00 66.06 131 HIS A O 1
ATOM 989 N N . ALA A 1 132 ? -8.770 -10.629 23.536 1.00 73.62 132 ALA A N 1
ATOM 990 C CA . ALA A 1 132 ? -9.587 -11.134 22.455 1.00 73.62 132 ALA A CA 1
ATOM 991 C C . ALA A 1 132 ? -8.742 -11.827 21.381 1.00 73.62 132 ALA A C 1
ATOM 993 O O . ALA A 1 132 ? -7.579 -11.483 21.151 1.00 73.62 132 ALA A O 1
ATOM 994 N N . ASP A 1 133 ? -9.361 -12.791 20.706 1.00 78.31 133 ASP A N 1
ATOM 995 C CA . ASP A 1 133 ? -8.782 -13.381 19.513 1.00 78.31 133 ASP A CA 1
ATOM 996 C C . ASP A 1 133 ? -8.657 -12.312 18.415 1.00 78.31 133 ASP A C 1
ATOM 998 O O . ASP A 1 133 ? -9.625 -11.647 18.044 1.00 78.31 133 ASP A O 1
ATOM 1002 N N . LEU A 1 134 ? -7.431 -12.136 17.923 1.00 80.12 134 LEU A N 1
ATOM 1003 C CA . LEU A 1 134 ? -7.089 -11.176 16.875 1.00 80.12 134 LEU A CA 1
ATOM 1004 C C . LEU A 1 134 ? -7.248 -11.765 15.476 1.00 80.12 134 LEU A C 1
ATOM 1006 O O . LEU A 1 134 ? -7.152 -11.027 14.493 1.00 80.12 134 LEU A O 1
ATOM 1010 N N . HIS A 1 135 ? -7.448 -13.080 15.370 1.00 84.00 135 HIS A N 1
ATOM 1011 C CA . HIS A 1 135 ? -7.592 -13.770 14.099 1.00 84.00 135 HIS A CA 1
ATOM 1012 C C . HIS A 1 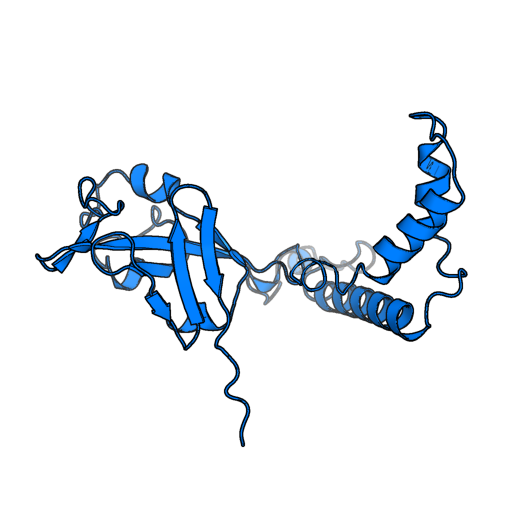135 ? -8.675 -13.144 13.205 1.00 84.00 135 HIS A C 1
ATOM 1014 O O . HIS A 1 135 ? -8.338 -12.802 12.069 1.00 84.00 135 HIS A O 1
ATOM 1020 N N . PRO A 1 136 ? -9.887 -12.814 13.704 1.00 87.00 136 PRO A N 1
ATOM 1021 C CA . PRO A 1 136 ? -10.927 -12.240 12.854 1.00 87.00 136 PRO A CA 1
ATOM 1022 C C . PRO A 1 136 ? -10.571 -10.858 12.291 1.00 87.00 136 PRO A C 1
ATOM 1024 O O . PRO A 1 136 ? -11.025 -10.498 11.206 1.00 87.00 136 PRO A O 1
ATOM 1027 N N . ILE A 1 137 ? -9.739 -10.088 13.000 1.00 87.44 137 ILE A N 1
ATOM 1028 C CA . ILE A 1 137 ? -9.230 -8.799 12.517 1.00 87.44 137 ILE A CA 1
ATOM 1029 C C . ILE A 1 137 ? -8.156 -9.015 11.464 1.00 87.44 137 ILE A C 1
ATOM 1031 O O . ILE A 1 137 ? -8.218 -8.399 10.406 1.00 87.44 137 ILE A O 1
ATOM 1035 N N . ARG A 1 138 ? -7.188 -9.900 11.730 1.00 86.31 138 ARG A N 1
ATOM 1036 C CA . ARG A 1 138 ? -6.069 -10.176 10.815 1.00 86.31 138 ARG A CA 1
ATOM 1037 C C . ARG A 1 138 ? -6.546 -10.645 9.443 1.00 86.31 138 ARG A C 1
ATOM 1039 O O . ARG A 1 138 ? -5.969 -10.231 8.446 1.00 86.31 138 ARG A O 1
ATOM 1046 N N . GLU A 1 139 ? -7.613 -11.436 9.393 1.00 88.62 139 GLU A N 1
ATOM 1047 C CA . GLU A 1 139 ? -8.233 -11.898 8.143 1.00 88.62 139 GLU A CA 1
ATOM 1048 C C . GLU A 1 139 ? -8.908 -10.786 7.326 1.00 88.62 139 GLU A C 1
ATOM 1050 O O . GLU A 1 139 ? -9.180 -10.971 6.142 1.00 88.62 139 GLU A O 1
ATOM 1055 N N . ARG A 1 140 ? -9.183 -9.632 7.943 1.00 89.25 140 ARG A N 1
ATOM 1056 C CA . ARG A 1 140 ? -9.902 -8.500 7.334 1.00 89.25 140 ARG A CA 1
ATOM 1057 C C . ARG A 1 140 ? -9.017 -7.282 7.086 1.00 89.25 140 ARG A C 1
ATOM 1059 O O . ARG A 1 140 ? -9.495 -6.273 6.571 1.00 89.25 140 ARG A O 1
ATOM 1066 N N . LEU A 1 141 ? -7.737 -7.362 7.444 1.00 90.75 141 LEU A N 1
ATOM 1067 C CA . LEU A 1 141 ? -6.771 -6.314 7.144 1.00 90.75 141 LEU A CA 1
ATOM 1068 C C . LEU A 1 141 ? -6.539 -6.243 5.634 1.00 90.75 141 LEU A C 1
ATOM 1070 O O . LEU A 1 141 ? -6.226 -7.242 4.989 1.00 90.75 141 LEU A O 1
ATOM 1074 N N . LEU A 1 142 ? -6.647 -5.039 5.079 1.00 90.06 142 LEU A N 1
ATOM 1075 C CA . LEU A 1 142 ? -6.382 -4.775 3.671 1.00 90.06 142 LEU A CA 1
ATOM 1076 C C . LEU A 1 142 ? -5.109 -3.944 3.540 1.00 90.06 142 LEU A C 1
ATOM 1078 O O . LEU A 1 142 ? -5.003 -2.861 4.117 1.00 90.06 142 LEU A O 1
ATOM 1082 N N . SER A 1 143 ? -4.159 -4.415 2.737 1.00 89.19 143 SER A N 1
ATOM 1083 C CA . SER A 1 143 ? -3.020 -3.600 2.314 1.00 89.19 143 SER A CA 1
ATOM 1084 C C . SER A 1 143 ? -3.415 -2.770 1.099 1.00 89.19 143 SER A C 1
ATOM 1086 O O . SER A 1 143 ? -3.684 -3.307 0.024 1.00 89.19 143 SER A O 1
ATOM 1088 N N . VAL A 1 144 ? -3.446 -1.451 1.262 1.00 87.94 144 VAL A N 1
ATOM 1089 C CA . VAL A 1 144 ? -3.844 -0.504 0.213 1.00 87.94 144 VAL A CA 1
ATOM 1090 C C . VAL A 1 144 ? -2.717 0.476 -0.058 1.00 87.94 144 VAL A C 1
ATOM 1092 O O . VAL A 1 144 ? -1.924 0.781 0.830 1.00 87.94 144 VAL A O 1
ATOM 1095 N N . ARG A 1 145 ? -2.629 0.989 -1.289 1.00 85.38 145 ARG A N 1
ATOM 1096 C CA . ARG A 1 145 ? -1.627 2.012 -1.615 1.00 85.38 145 ARG A CA 1
ATOM 1097 C C . ARG A 1 145 ? -1.857 3.265 -0.783 1.00 85.38 145 ARG A C 1
ATOM 1099 O O . ARG A 1 145 ? -3.004 3.680 -0.611 1.00 85.38 145 ARG A O 1
ATOM 1106 N N . LEU A 1 146 ? -0.768 3.875 -0.329 1.00 85.56 146 LEU A N 1
ATOM 1107 C CA . LEU A 1 146 ? -0.801 5.149 0.366 1.00 85.56 146 LEU A CA 1
ATOM 1108 C C . LEU A 1 146 ? -1.420 6.213 -0.552 1.00 85.56 146 LEU A C 1
ATOM 1110 O O . LEU A 1 146 ? -1.042 6.354 -1.716 1.00 85.56 146 LEU A O 1
ATOM 1114 N N . GLN A 1 147 ? -2.406 6.933 -0.034 1.00 86.94 147 GLN A N 1
ATOM 1115 C CA . GLN A 1 147 ? -3.173 7.968 -0.713 1.00 86.94 147 GLN A CA 1
ATOM 1116 C C . GLN A 1 147 ? -3.522 9.093 0.275 1.00 86.94 147 GLN A C 1
ATOM 1118 O O . GLN A 1 147 ? -3.643 8.845 1.477 1.00 86.94 147 GLN A O 1
ATOM 1123 N N . PRO A 1 148 ? -3.737 10.335 -0.199 1.00 87.81 148 PRO A N 1
ATOM 1124 C CA . PRO A 1 148 ? -3.983 11.478 0.683 1.00 87.81 148 PRO A CA 1
ATOM 1125 C C . PRO A 1 148 ? -5.181 11.316 1.630 1.00 87.81 148 PRO A C 1
ATOM 1127 O O . PRO A 1 148 ? -5.100 11.753 2.777 1.00 87.81 148 PRO A O 1
ATOM 1130 N N . TRP A 1 149 ? -6.262 10.664 1.185 1.00 87.06 149 TRP A N 1
ATOM 1131 C CA . TRP A 1 149 ? -7.497 10.507 1.966 1.00 87.06 149 TRP A CA 1
ATOM 1132 C C . TRP A 1 149 ? -7.284 9.761 3.291 1.00 87.06 149 TRP A C 1
ATOM 1134 O O . TRP A 1 149 ? -7.911 10.082 4.300 1.00 87.06 149 TRP A O 1
ATOM 1144 N N . GLN A 1 150 ? -6.321 8.838 3.333 1.00 91.44 150 GLN A N 1
ATOM 1145 C CA . GLN A 1 150 ? -6.018 8.019 4.510 1.00 91.44 150 GLN A CA 1
ATOM 1146 C C . GLN A 1 150 ? -5.490 8.837 5.692 1.00 91.44 150 GLN A C 1
ATOM 1148 O O . GLN A 1 150 ? -5.621 8.406 6.832 1.00 91.44 150 GLN A O 1
ATOM 1153 N N . LYS A 1 151 ? -4.937 10.035 5.454 1.00 87.25 151 LYS A N 1
ATOM 1154 C CA . LYS A 1 151 ? -4.450 10.927 6.523 1.00 87.25 151 LYS A CA 1
ATOM 1155 C C . LYS A 1 151 ? -5.564 11.419 7.451 1.00 87.25 151 LYS A C 1
ATOM 1157 O O . LYS A 1 151 ? -5.269 11.894 8.540 1.00 87.25 151 LYS A O 1
ATOM 1162 N N . THR A 1 152 ? -6.816 11.338 7.005 1.00 87.31 152 THR A N 1
ATOM 1163 C CA . THR A 1 152 ? -7.993 11.751 7.782 1.00 87.31 152 THR A CA 1
ATOM 1164 C C . THR A 1 152 ? -8.598 10.609 8.599 1.00 87.31 152 THR A C 1
ATOM 1166 O O . THR A 1 152 ? -9.474 10.849 9.427 1.00 87.31 152 THR A O 1
ATOM 1169 N N . LEU A 1 153 ? -8.131 9.373 8.391 1.00 88.44 153 LEU A N 1
ATOM 1170 C CA . LEU A 1 153 ? -8.602 8.218 9.141 1.00 88.44 153 LEU A CA 1
ATOM 1171 C C . LEU A 1 153 ? -7.994 8.169 10.542 1.00 88.44 153 LEU A C 1
ATOM 1173 O O . LEU A 1 153 ? -6.860 8.589 10.778 1.00 88.44 153 LEU A O 1
ATOM 1177 N N . SER A 1 154 ? -8.754 7.578 11.460 1.00 87.00 154 SER A N 1
ATOM 1178 C CA . SER A 1 154 ? -8.284 7.288 12.812 1.00 87.00 154 SER A CA 1
ATOM 1179 C C . SER A 1 154 ? -7.429 6.023 12.841 1.00 87.00 154 SER A C 1
ATOM 1181 O O . SER A 1 154 ? -7.677 5.073 12.100 1.00 87.00 154 SER A O 1
ATOM 1183 N N . ASP A 1 155 ? -6.450 5.992 13.741 1.00 86.88 155 ASP A N 1
ATOM 1184 C CA . ASP A 1 155 ? -5.677 4.786 14.039 1.00 86.88 155 ASP A CA 1
ATOM 1185 C C . ASP A 1 155 ? -6.502 3.823 14.912 1.00 86.88 155 ASP A C 1
ATOM 1187 O O . ASP A 1 155 ? -7.186 4.250 15.851 1.00 86.88 155 ASP A O 1
ATOM 1191 N N . LEU A 1 156 ? -6.405 2.522 14.634 1.00 82.19 156 LEU A N 1
ATOM 1192 C CA . LEU A 1 156 ? -6.985 1.450 15.440 1.00 82.19 156 LEU A CA 1
ATOM 1193 C C . LEU A 1 156 ? -6.551 1.537 16.903 1.00 82.19 156 LEU A C 1
ATOM 1195 O O . LEU A 1 156 ? -7.386 1.370 17.792 1.00 82.19 156 LEU A O 1
ATOM 1199 N N . ALA A 1 157 ? -5.286 1.871 17.166 1.00 76.56 157 ALA A N 1
ATOM 1200 C CA . ALA A 1 157 ? -4.785 2.038 18.528 1.00 76.56 157 ALA A CA 1
ATOM 1201 C C . ALA A 1 157 ? -5.478 3.194 19.271 1.00 76.56 157 ALA A C 1
ATOM 1203 O O . ALA A 1 157 ? -5.699 3.109 20.477 1.00 76.56 157 ALA A O 1
ATOM 1204 N N . GLY A 1 158 ? -5.867 4.254 18.552 1.00 76.62 158 GLY A N 1
ATOM 1205 C CA . GLY A 1 158 ? -6.618 5.374 19.122 1.00 76.62 158 GLY A CA 1
ATOM 1206 C C . GLY A 1 158 ? -8.070 5.019 19.450 1.00 76.62 158 GLY A C 1
ATOM 1207 O O . GLY A 1 158 ? -8.634 5.558 20.399 1.00 76.62 158 GLY A O 1
ATOM 1208 N N . ARG A 1 159 ? -8.678 4.095 18.694 1.00 76.25 159 ARG A N 1
ATOM 1209 C CA . ARG A 1 159 ? -10.053 3.624 18.938 1.00 76.25 159 ARG A CA 1
ATOM 1210 C C . ARG A 1 159 ? -10.141 2.512 19.977 1.00 76.25 159 ARG A C 1
ATOM 1212 O O . ARG A 1 159 ? -11.135 2.445 20.691 1.00 76.25 159 ARG A O 1
ATOM 1219 N N . LEU A 1 160 ? -9.117 1.670 20.084 1.00 75.38 160 LEU A N 1
ATOM 1220 C CA . LEU A 1 160 ? -9.049 0.566 21.039 1.00 75.38 160 LEU A CA 1
ATOM 1221 C C . LEU A 1 160 ? -7.881 0.776 22.016 1.00 75.38 160 LEU A C 1
ATOM 1223 O O . LEU A 1 160 ? -6.929 -0.007 22.009 1.00 75.38 160 LEU A O 1
ATOM 1227 N N . PRO A 1 161 ? -7.946 1.787 22.907 1.00 67.56 161 PRO A N 1
ATOM 1228 C CA . PRO A 1 161 ? -6.865 2.075 23.857 1.00 67.56 161 PRO A CA 1
ATOM 1229 C C . PRO A 1 161 ? -6.620 0.909 24.824 1.00 67.56 161 PRO A C 1
ATOM 1231 O O . PRO A 1 161 ? -5.546 0.775 25.408 1.00 67.56 161 PRO A O 1
ATOM 1234 N N .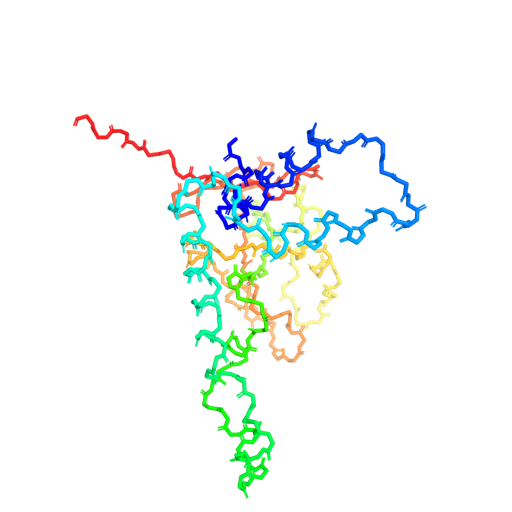 GLY A 1 162 ? -7.626 0.040 24.980 1.00 65.62 162 GLY A N 1
ATOM 1235 C CA . GLY A 1 162 ? -7.524 -1.191 25.739 1.00 65.62 162 GLY A CA 1
ATOM 1236 C C . GLY A 1 162 ? -6.427 -2.101 25.208 1.00 65.62 162 GLY A C 1
ATOM 1237 O O . GLY A 1 162 ? -5.773 -2.747 26.003 1.00 65.62 162 GLY A O 1
ATOM 1238 N N . TRP A 1 163 ? -6.152 -2.141 23.914 1.00 67.06 163 TRP A N 1
ATOM 1239 C CA . TRP A 1 163 ? -5.141 -3.026 23.348 1.00 67.06 163 TRP A CA 1
ATOM 1240 C C . TRP A 1 163 ? -3.775 -2.414 23.576 1.00 67.06 163 TRP A C 1
ATOM 1242 O O . TRP A 1 163 ? -3.553 -1.368 23.004 1.00 67.06 163 TRP A O 1
ATOM 1252 N N . ASP A 1 164 ? -2.856 -2.993 24.347 1.00 57.22 164 ASP A N 1
ATOM 1253 C CA . ASP A 1 164 ? -1.536 -2.389 24.607 1.00 57.22 164 ASP A CA 1
ATOM 1254 C C . ASP A 1 164 ? -0.397 -3.403 24.423 1.00 57.22 164 ASP A C 1
ATOM 1256 O O . ASP A 1 164 ? -0.564 -4.578 24.749 1.00 57.22 164 ASP A O 1
ATOM 1260 N N . GLY A 1 165 ? 0.742 -2.948 23.885 1.00 65.00 165 GLY A N 1
ATOM 1261 C CA . GLY A 1 165 ? 1.975 -3.737 23.735 1.00 65.00 165 GLY A CA 1
ATOM 1262 C C . GLY A 1 165 ? 2.066 -4.690 22.526 1.00 65.00 165 GLY A C 1
ATOM 1263 O O . GLY A 1 165 ? 1.354 -4.574 21.532 1.00 65.00 165 GLY A O 1
ATOM 1264 N N . GLU A 1 166 ? 2.985 -5.649 22.628 1.00 52.94 166 GLU A N 1
ATOM 1265 C CA . GLU A 1 166 ? 3.646 -6.469 21.587 1.00 52.94 166 GLU A CA 1
ATOM 1266 C C . GLU A 1 166 ? 2.757 -7.309 20.640 1.00 52.94 166 GLU A C 1
ATOM 1268 O O . GLU A 1 166 ? 3.269 -7.982 19.747 1.00 52.94 166 GLU A O 1
ATOM 1273 N N . ARG A 1 167 ? 1.427 -7.302 20.803 1.00 58.28 167 ARG A N 1
ATOM 1274 C CA . ARG A 1 167 ? 0.486 -8.095 19.981 1.00 58.28 167 ARG A CA 1
ATOM 1275 C C . ARG A 1 167 ? -0.346 -7.279 19.000 1.00 58.28 167 ARG A C 1
ATOM 1277 O O . ARG A 1 167 ? -1.136 -7.867 18.254 1.00 58.28 167 ARG A O 1
ATOM 1284 N N . ARG A 1 168 ? -0.199 -5.954 18.995 1.00 63.78 168 ARG A N 1
ATOM 1285 C CA . ARG A 1 168 ? -0.936 -5.104 18.062 1.00 63.78 168 ARG A CA 1
ATOM 1286 C C . ARG A 1 168 ? -0.540 -5.468 16.619 1.00 63.78 168 ARG A C 1
ATOM 1288 O O . ARG A 1 168 ? 0.648 -5.664 16.352 1.00 63.78 168 ARG A O 1
ATOM 1295 N N . PRO A 1 169 ? -1.494 -5.547 15.669 1.00 61.28 169 PRO A N 1
ATOM 1296 C CA . PRO A 1 169 ? -1.117 -5.331 14.275 1.00 61.28 169 PRO A CA 1
ATOM 1297 C C . PRO A 1 169 ? -0.404 -3.967 14.210 1.00 61.28 169 PRO A C 1
ATOM 1299 O O . PRO A 1 169 ? -0.622 -3.141 15.096 1.00 61.28 169 PRO A O 1
ATOM 1302 N N . GLY A 1 170 ? 0.494 -3.743 13.247 1.00 70.12 170 GLY A N 1
ATOM 1303 C CA . GLY A 1 170 ? 1.221 -2.468 13.132 1.00 70.12 170 GLY A CA 1
ATOM 1304 C C . GLY A 1 170 ? 0.286 -1.252 13.003 1.00 70.12 170 GLY A C 1
ATOM 1305 O O . GLY A 1 170 ? -0.894 -1.306 13.325 1.00 70.12 170 GLY A O 1
ATOM 1306 N N . ARG A 1 171 ? 0.765 -0.118 12.494 1.00 81.69 171 ARG A N 1
ATOM 1307 C CA . ARG A 1 171 ? -0.126 1.035 12.278 1.00 81.69 171 ARG A CA 1
ATOM 1308 C C . ARG A 1 171 ? -1.285 0.65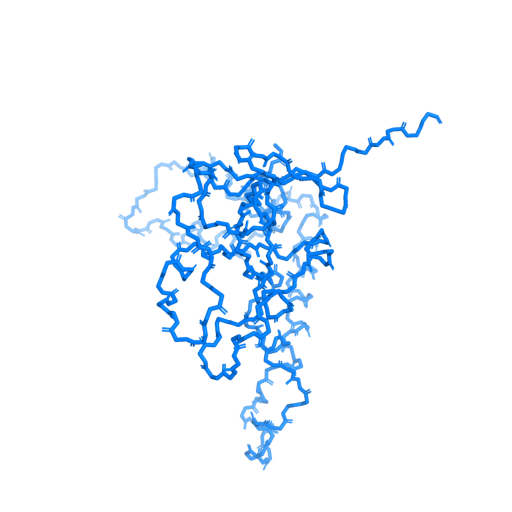4 11.334 1.00 81.69 171 ARG A C 1
ATOM 1310 O O . ARG A 1 171 ? -1.072 0.499 10.132 1.00 81.69 171 ARG A O 1
ATOM 1317 N N . VAL A 1 172 ? -2.489 0.477 11.886 1.00 87.88 172 VAL A N 1
ATOM 1318 C CA . VAL A 1 172 ? -3.712 0.101 11.161 1.00 87.88 172 VAL A CA 1
ATOM 1319 C C . VAL A 1 172 ? -4.673 1.272 11.223 1.00 87.88 172 VAL A C 1
ATOM 1321 O O . VAL A 1 172 ? -5.017 1.744 12.301 1.00 87.88 172 VAL A O 1
ATOM 1324 N N . LEU A 1 173 ? -5.129 1.731 10.064 1.00 91.56 173 LEU A N 1
ATOM 1325 C CA . LEU A 1 173 ? -6.148 2.771 9.983 1.00 91.56 173 LEU A CA 1
ATOM 1326 C C . LEU A 1 173 ? -7.537 2.132 9.968 1.00 91.56 173 LEU A C 1
ATOM 1328 O O . LEU A 1 173 ? -7.761 1.143 9.272 1.00 91.56 173 LEU A O 1
ATOM 1332 N N . ILE A 1 174 ? -8.478 2.705 10.708 1.00 90.94 174 ILE A N 1
ATOM 1333 C CA . ILE A 1 174 ? -9.872 2.265 10.690 1.00 90.94 174 ILE A CA 1
ATOM 1334 C C . ILE A 1 174 ? -10.618 2.989 9.580 1.00 90.94 174 ILE A C 1
ATOM 1336 O O . ILE A 1 174 ? -10.589 4.218 9.502 1.00 90.94 174 ILE A O 1
ATOM 1340 N N . LEU A 1 175 ? -11.338 2.214 8.775 1.00 91.56 175 LEU A N 1
ATOM 1341 C CA . LEU A 1 175 ? -12.305 2.705 7.808 1.00 91.56 175 LEU A CA 1
ATOM 1342 C C . LEU A 1 175 ? -13.715 2.386 8.315 1.00 91.56 175 LEU A C 1
ATOM 1344 O O . LEU A 1 175 ? -14.190 1.262 8.184 1.00 91.56 175 LEU A O 1
ATOM 1348 N N . GLU A 1 176 ? -14.353 3.371 8.940 1.00 91.00 176 GLU A N 1
ATOM 1349 C CA . GLU A 1 176 ? -15.660 3.211 9.582 1.00 91.00 176 GLU A CA 1
ATOM 1350 C C . GLU A 1 176 ? -16.794 3.488 8.593 1.00 91.00 176 GLU A C 1
ATOM 1352 O O . GLU A 1 176 ? -17.084 4.636 8.263 1.00 91.00 176 GLU A O 1
ATOM 1357 N N . HIS A 1 177 ? -17.430 2.424 8.112 1.00 88.50 177 HIS A N 1
ATOM 1358 C CA . HIS A 1 177 ? -18.606 2.499 7.261 1.00 88.50 177 HIS A CA 1
ATOM 1359 C C . HIS A 1 177 ? -19.870 2.742 8.100 1.00 88.50 177 HIS A C 1
ATOM 1361 O O . HIS A 1 177 ? -20.001 2.199 9.206 1.00 88.50 177 HIS A O 1
ATOM 1367 N N . PRO A 1 178 ? -20.838 3.513 7.573 1.00 82.44 178 PRO A N 1
ATOM 1368 C CA . PRO A 1 178 ? -22.174 3.535 8.151 1.00 82.44 178 PRO A CA 1
ATOM 1369 C C . PRO A 1 178 ? -22.785 2.124 8.098 1.00 82.44 178 PRO A C 1
ATOM 1371 O O . PRO A 1 178 ? -22.420 1.319 7.242 1.00 82.44 178 PRO A O 1
ATOM 1374 N N . CYS A 1 179 ? -23.701 1.821 9.023 1.00 71.25 179 CYS A N 1
ATOM 1375 C CA . CYS A 1 179 ? -24.373 0.520 9.111 1.00 71.25 179 CYS A CA 1
ATOM 1376 C C . CYS A 1 179 ? -24.900 0.054 7.734 1.00 71.25 179 CYS A C 1
ATOM 1378 O O . CYS A 1 179 ? -25.643 0.795 7.087 1.00 71.25 179 CYS A O 1
ATOM 1380 N N . GLY A 1 180 ? -24.543 -1.168 7.312 1.00 68.62 180 GLY A N 1
ATOM 1381 C CA . GLY A 1 180 ? -24.922 -1.760 6.019 1.00 68.62 180 GLY A CA 1
ATOM 1382 C C . GLY A 1 180 ? -23.868 -1.637 4.905 1.00 68.62 180 GLY A C 1
ATOM 1383 O O . GLY A 1 180 ? -22.679 -1.436 5.154 1.00 68.62 180 GLY A O 1
ATOM 1384 N N . GLU A 1 181 ? -24.295 -1.796 3.646 1.00 65.12 181 GLU A N 1
ATOM 1385 C CA . GLU A 1 181 ? -23.450 -1.523 2.473 1.00 65.12 181 GLU A CA 1
ATOM 1386 C C . GLU A 1 181 ? -23.344 -0.006 2.287 1.00 65.12 181 GLU A C 1
ATOM 1388 O O . GLU A 1 181 ? -24.258 0.651 1.791 1.00 65.12 181 GLU A O 1
ATOM 1393 N N . GLY A 1 182 ? -22.245 0.559 2.785 1.00 67.06 182 GLY A N 1
ATOM 1394 C CA . GLY A 1 182 ? -22.086 1.998 2.926 1.00 67.06 182 GLY A CA 1
ATOM 1395 C C . GLY A 1 182 ? -20.960 2.559 2.077 1.00 67.06 182 GLY A C 1
ATOM 1396 O O . GLY A 1 182 ? -19.799 2.166 2.210 1.00 67.06 182 GLY A O 1
ATOM 1397 N N . GLU A 1 183 ? -21.298 3.539 1.254 1.00 83.38 183 GLU A N 1
ATOM 1398 C CA . GLU A 1 183 ? -20.343 4.474 0.683 1.00 83.38 183 GLU A CA 1
ATOM 1399 C C . GLU A 1 183 ? -19.986 5.535 1.739 1.00 83.38 183 GLU A C 1
ATOM 1401 O O . GLU A 1 183 ? -20.861 6.087 2.407 1.00 83.38 183 GLU A O 1
ATOM 1406 N N . LEU A 1 184 ? -18.694 5.783 1.936 1.00 88.00 184 LEU A N 1
ATOM 1407 C CA . LEU A 1 184 ? -18.157 6.705 2.932 1.00 88.00 184 LEU A CA 1
ATOM 1408 C C . LEU A 1 184 ? -17.374 7.820 2.235 1.00 88.00 184 LEU A C 1
ATOM 1410 O O . LEU A 1 184 ? -16.489 7.554 1.424 1.00 88.00 184 LEU A O 1
ATOM 1414 N N . SER A 1 185 ? -17.649 9.072 2.599 1.00 88.19 185 SER A N 1
ATOM 1415 C CA . SER A 1 185 ? -16.850 10.214 2.148 1.00 88.19 185 SER A CA 1
ATOM 1416 C C . SER A 1 185 ? -15.699 10.476 3.125 1.00 88.19 185 SER A C 1
ATOM 1418 O O . SER A 1 185 ? -15.928 10.794 4.291 1.00 88.19 185 SER A O 1
ATOM 1420 N N . VAL A 1 186 ? -14.454 10.343 2.660 1.00 87.00 186 VAL A N 1
ATOM 1421 C CA . VAL A 1 186 ? -13.229 10.515 3.456 1.00 87.00 186 VAL A CA 1
ATOM 1422 C C . VAL A 1 186 ? -12.303 11.510 2.767 1.00 87.00 186 VAL A C 1
ATOM 1424 O O . VAL A 1 186 ? -11.735 11.226 1.715 1.00 87.00 186 VAL A O 1
ATOM 1427 N N . GLY A 1 187 ? -12.141 12.704 3.341 1.00 82.75 187 GLY A N 1
ATOM 1428 C CA . GLY A 1 187 ? -11.262 13.736 2.773 1.00 82.75 187 GLY A CA 1
ATOM 1429 C C . GLY A 1 187 ? -11.634 14.151 1.341 1.00 82.75 187 GLY A C 1
ATOM 1430 O O . GLY A 1 187 ? -10.744 14.429 0.540 1.00 82.75 187 GLY A O 1
ATOM 1431 N N . GLY A 1 188 ? -12.930 14.126 1.002 1.00 86.69 188 GLY A N 1
ATOM 1432 C CA . GLY A 1 188 ? -13.456 14.399 -0.343 1.00 86.69 188 GLY A CA 1
ATOM 1433 C C . GLY A 1 188 ? -13.416 13.202 -1.301 1.00 86.69 188 GLY A C 1
ATOM 1434 O O . GLY A 1 188 ? -13.952 13.284 -2.400 1.00 86.69 188 GLY A O 1
ATOM 1435 N N . TRP A 1 189 ? -12.808 12.087 -0.898 1.00 90.62 189 TRP A N 1
ATOM 1436 C CA . TRP A 1 189 ? -12.826 10.840 -1.655 1.00 90.62 189 TRP A CA 1
ATOM 1437 C C . TRP A 1 189 ? -14.023 10.009 -1.258 1.00 90.62 189 TRP A C 1
ATOM 1439 O O . TRP A 1 189 ? -14.477 10.071 -0.119 1.00 90.62 189 TRP A O 1
ATOM 1449 N N . THR A 1 190 ? -14.481 9.185 -2.183 1.00 90.69 190 THR A N 1
ATOM 1450 C CA . THR A 1 190 ? -15.607 8.301 -1.938 1.00 90.69 190 THR A CA 1
ATOM 1451 C C . THR A 1 190 ? -15.099 6.869 -1.863 1.00 90.69 190 THR A C 1
ATOM 1453 O O . THR A 1 190 ? -14.461 6.376 -2.793 1.00 90.69 190 THR A O 1
ATOM 1456 N N . VAL A 1 191 ? -15.295 6.228 -0.716 1.00 91.25 191 VAL A N 1
ATOM 1457 C CA . VAL A 1 191 ? -14.727 4.924 -0.375 1.00 91.25 191 VAL A CA 1
ATOM 1458 C C . VAL A 1 191 ? -15.858 3.968 -0.029 1.00 91.25 191 VAL A C 1
ATOM 1460 O O . VAL A 1 191 ? -16.646 4.232 0.871 1.00 91.25 191 VAL A O 1
ATOM 1463 N N . SER A 1 192 ? -15.935 2.836 -0.712 1.00 89.62 192 SER A N 1
ATOM 1464 C CA . SER A 1 192 ? -16.924 1.793 -0.442 1.00 89.62 192 SER A CA 1
ATOM 1465 C C . SER A 1 192 ? -16.255 0.427 -0.341 1.00 89.62 192 SER A C 1
ATOM 1467 O O . SER A 1 192 ? -15.163 0.206 -0.868 1.00 89.62 192 SER A O 1
ATOM 1469 N N . TYR A 1 193 ? -16.893 -0.489 0.381 1.00 86.38 193 TYR A N 1
ATOM 1470 C CA . TYR A 1 193 ? -16.444 -1.871 0.500 1.00 86.38 193 TYR A CA 1
ATOM 1471 C C . TYR A 1 193 ? -17.509 -2.792 -0.090 1.00 86.38 193 TYR A C 1
ATOM 1473 O O . TYR A 1 193 ? -18.643 -2.820 0.380 1.00 86.38 193 TYR A O 1
ATOM 1481 N N . ASP A 1 194 ? -17.132 -3.531 -1.128 1.00 83.44 194 ASP A N 1
ATOM 1482 C CA . ASP A 1 194 ? -17.987 -4.484 -1.832 1.00 83.44 194 ASP A CA 1
ATOM 1483 C C . ASP A 1 194 ? -17.444 -5.899 -1.592 1.00 83.44 194 ASP A C 1
ATOM 1485 O O . ASP A 1 194 ? -16.253 -6.160 -1.761 1.00 83.44 194 ASP A O 1
ATOM 1489 N N . CYS A 1 195 ? -18.309 -6.841 -1.211 1.00 75.00 195 CYS A N 1
ATOM 1490 C CA . CYS A 1 195 ? -17.893 -8.205 -0.864 1.00 75.00 195 CYS A CA 1
ATOM 1491 C C . CYS A 1 195 ? -17.252 -8.990 -2.027 1.00 75.00 195 CYS A C 1
ATOM 1493 O O . CYS A 1 195 ? -16.564 -9.984 -1.797 1.00 75.00 195 CYS A O 1
ATOM 1495 N N . ARG A 1 196 ? -17.460 -8.564 -3.277 1.00 81.31 196 ARG A N 1
ATOM 1496 C CA . ARG A 1 196 ? -16.900 -9.180 -4.489 1.00 81.31 196 ARG A CA 1
ATOM 1497 C C . ARG A 1 196 ? -15.716 -8.400 -5.049 1.00 81.31 196 ARG A C 1
ATOM 1499 O O . ARG A 1 196 ? -14.809 -9.004 -5.614 1.00 81.31 196 ARG A O 1
ATOM 1506 N N . ARG A 1 197 ? -15.742 -7.069 -4.954 1.00 83.06 197 ARG A N 1
ATOM 1507 C CA . ARG A 1 197 ? -14.725 -6.171 -5.534 1.00 83.06 197 ARG A CA 1
ATOM 1508 C C . ARG A 1 197 ? -13.679 -5.711 -4.518 1.00 83.06 197 ARG A C 1
ATOM 1510 O O . ARG A 1 197 ? -12.649 -5.181 -4.924 1.00 83.06 197 ARG A O 1
ATOM 1517 N N . GLY A 1 198 ? -13.920 -5.934 -3.230 1.00 85.25 198 GLY A N 1
ATOM 1518 C CA . GLY A 1 198 ? -13.106 -5.421 -2.138 1.00 85.25 198 GLY A CA 1
ATOM 1519 C C . GLY A 1 198 ? -13.298 -3.918 -1.945 1.00 85.25 198 GLY A C 1
ATOM 1520 O O . GLY A 1 198 ? -14.381 -3.373 -2.162 1.00 85.25 198 GLY A O 1
ATOM 1521 N N . LEU A 1 199 ? -12.228 -3.240 -1.531 1.00 88.56 199 LEU A N 1
ATOM 1522 C CA . LEU A 1 199 ? -12.234 -1.794 -1.338 1.00 88.56 199 LEU A CA 1
ATOM 1523 C C . LEU A 1 199 ? -12.252 -1.061 -2.686 1.00 88.56 199 LEU A C 1
ATOM 1525 O O . LEU A 1 199 ? -11.329 -1.193 -3.492 1.00 88.56 199 LEU A O 1
ATOM 1529 N N . VAL A 1 200 ? -13.269 -0.232 -2.894 1.00 90.06 200 VAL A N 1
ATOM 1530 C CA . VAL A 1 200 ? -13.411 0.646 -4.054 1.00 90.06 200 VAL A CA 1
ATOM 1531 C C . VAL A 1 200 ? -13.191 2.083 -3.601 1.00 90.06 200 VAL A C 1
ATOM 1533 O O . VAL A 1 200 ? -13.817 2.558 -2.659 1.00 90.06 200 VAL A O 1
ATOM 1536 N N . VAL A 1 201 ? -12.282 2.782 -4.276 1.00 89.69 201 VAL A N 1
ATOM 1537 C CA . VAL A 1 201 ? -11.937 4.173 -3.972 1.00 89.69 201 VAL A CA 1
ATOM 1538 C C . VAL A 1 201 ? -12.143 5.012 -5.225 1.00 89.69 201 VAL A C 1
ATOM 1540 O O . VAL A 1 201 ? -11.564 4.725 -6.274 1.00 89.69 201 VAL A O 1
ATOM 1543 N N . GLN A 1 202 ? -12.951 6.057 -5.108 1.00 89.56 202 GLN A N 1
ATOM 1544 C CA . GLN A 1 202 ? -13.233 7.020 -6.161 1.00 89.56 202 GLN A CA 1
ATOM 1545 C C . GLN A 1 202 ? -12.679 8.388 -5.761 1.00 89.56 202 GLN A C 1
ATOM 1547 O O . GLN A 1 202 ? -12.891 8.867 -4.643 1.00 89.56 202 GLN A O 1
ATOM 1552 N N . ALA A 1 203 ? -11.932 8.999 -6.679 1.00 84.94 203 ALA A N 1
ATOM 1553 C CA . ALA A 1 203 ? -11.396 10.340 -6.494 1.00 84.94 203 ALA A CA 1
ATOM 1554 C C . ALA A 1 203 ? -12.526 11.380 -6.414 1.00 84.94 203 ALA A C 1
ATOM 1556 O O . ALA A 1 203 ? -13.574 11.165 -7.031 1.00 84.94 203 ALA A O 1
ATOM 1557 N N . PRO A 1 204 ? -12.321 12.502 -5.697 1.00 82.50 204 PRO A N 1
ATOM 1558 C CA . PRO A 1 204 ? -13.245 13.629 -5.740 1.00 82.50 204 PRO A CA 1
ATOM 1559 C C . PRO A 1 204 ? -13.518 14.020 -7.192 1.00 82.50 204 PRO A C 1
ATOM 1561 O O . PRO A 1 204 ? -12.588 14.138 -7.996 1.00 82.50 204 PRO A O 1
ATOM 1564 N N . VAL A 1 205 ? -14.791 14.233 -7.523 1.00 75.94 205 VAL A N 1
ATOM 1565 C CA . VAL A 1 205 ? -15.161 14.834 -8.805 1.00 75.94 205 VAL A CA 1
ATOM 1566 C C . VAL A 1 205 ? -14.606 16.253 -8.783 1.00 75.94 205 VAL A C 1
ATOM 1568 O O . VAL A 1 205 ? -14.965 17.044 -7.913 1.00 75.94 205 VAL A O 1
ATOM 1571 N N . ALA A 1 206 ? -13.676 16.560 -9.687 1.00 65.81 206 ALA A N 1
ATOM 1572 C CA . ALA A 1 206 ? -13.203 17.923 -9.844 1.00 65.81 206 ALA A CA 1
ATOM 1573 C C . ALA A 1 206 ? -14.399 18.772 -10.286 1.00 65.81 206 ALA A C 1
ATOM 1575 O O . ALA A 1 206 ? -14.894 18.594 -11.397 1.00 65.81 206 ALA A O 1
ATOM 1576 N N . GLU A 1 207 ? -14.891 19.650 -9.412 1.00 52.50 207 GLU A N 1
ATOM 1577 C CA . GLU A 1 207 ? -15.820 20.693 -9.832 1.00 52.50 207 GLU A CA 1
ATOM 1578 C C . GLU A 1 207 ? -15.092 21.538 -10.881 1.00 52.50 207 GLU A C 1
ATOM 1580 O O . GLU A 1 207 ? -14.104 22.217 -10.579 1.00 52.50 207 GLU A O 1
ATOM 1585 N N . GLU A 1 208 ? -15.533 21.440 -12.138 1.00 44.19 208 GLU A N 1
ATOM 1586 C CA . GLU A 1 208 ? -15.147 22.387 -13.176 1.00 44.19 208 GLU A CA 1
ATOM 1587 C C . GLU A 1 208 ? -15.548 23.773 -12.674 1.00 44.19 208 GLU A C 1
ATOM 1589 O O . GLU A 1 208 ? -16.727 24.113 -12.592 1.00 44.19 208 GLU A O 1
ATOM 1594 N N . ARG A 1 209 ? -14.548 24.555 -12.257 1.00 41.97 209 ARG A N 1
ATOM 1595 C CA . ARG A 1 209 ? -14.729 25.969 -11.946 1.00 41.97 209 ARG A CA 1
ATOM 1596 C C . ARG A 1 209 ? -15.247 26.653 -13.211 1.00 41.97 209 ARG A C 1
ATOM 1598 O O . ARG A 1 209 ? -14.482 26.807 -14.163 1.00 41.97 209 ARG A O 1
ATOM 1605 N N . ALA A 1 210 ? -16.533 26.992 -13.199 1.00 40.41 210 ALA A N 1
ATOM 1606 C CA . ALA A 1 210 ? -17.175 27.870 -14.171 1.00 40.41 210 ALA A CA 1
ATOM 1607 C C . ALA A 1 210 ? -16.602 29.293 -14.102 1.00 40.41 210 ALA A C 1
ATOM 1609 O O . ALA A 1 210 ? -16.217 29.725 -12.988 1.00 40.41 210 ALA A O 1
#

Radius of gyration: 23.65 Å; chains: 1; bounding box: 63×49×61 Å